Protein AF-A0A0A0BW50-F1 (afdb_monomer_lite)

Organism: NCBI:txid1386082

pLDDT: mean 78.1, std 22.07, range [27.75, 98.06]

Foldseek 3Di:
DDDDDDDDPDFDPDDDDDDDDDDDDDDDDDDDDDDDDDDPPPDPDPDPPPVLLVQLAAKWWFPVQLLVCLVCVVVVFNFKDKDWDFTWMWHDDPQKIKIFTGFIWMWIWGDDPNKIKIKIKTKGFMKMWGWDDDPQKIKTFPIACQRMDMDMWMDINNHTDDDPDDDVRVDGDIWMFRWDGDNFKIKTQTDLVPVDGDPSVVVVVDDSVSSITMITHD

Structure (mmCIF, N/CA/C/O backbone):
data_AF-A0A0A0BW50-F1
#
_entry.id   AF-A0A0A0BW50-F1
#
loop_
_atom_site.group_PDB
_atom_site.id
_atom_site.type_symbol
_atom_site.label_atom_id
_atom_site.label_alt_id
_atom_site.label_comp_id
_atom_site.label_asym_id
_atom_site.label_entity_id
_atom_site.label_seq_id
_atom_site.pdbx_PDB_ins_code
_atom_site.Cartn_x
_atom_site.Cartn_y
_atom_site.Cartn_z
_atom_site.occupancy
_atom_site.B_iso_or_equiv
_atom_site.auth_seq_id
_atom_site.auth_comp_id
_atom_site.auth_asym_id
_atom_site.auth_atom_id
_atom_site.pdbx_PDB_model_num
ATOM 1 N N . MET A 1 1 ? -47.701 14.623 7.912 1.00 45.38 1 MET A N 1
ATOM 2 C CA . MET A 1 1 ? -47.166 15.335 6.729 1.00 45.38 1 MET A CA 1
ATOM 3 C C . MET A 1 1 ? -46.118 16.349 7.171 1.00 45.38 1 MET A C 1
ATOM 5 O O . MET A 1 1 ? -46.488 17.382 7.706 1.00 45.38 1 MET A O 1
ATOM 9 N N . ARG A 1 2 ? -44.834 16.058 6.948 1.00 36.66 2 ARG A N 1
ATOM 10 C CA . ARG A 1 2 ? -43.779 17.038 6.634 1.00 36.66 2 ARG A CA 1
ATOM 11 C C . ARG A 1 2 ? -42.563 16.237 6.168 1.00 36.66 2 ARG A C 1
ATOM 13 O O . ARG A 1 2 ? -41.876 15.619 6.966 1.00 36.66 2 ARG A O 1
ATOM 20 N N . ARG A 1 3 ? -42.404 16.153 4.846 1.00 43.97 3 ARG A N 1
ATOM 21 C CA . ARG A 1 3 ? -41.238 15.564 4.182 1.00 43.97 3 ARG A CA 1
ATOM 22 C C . ARG A 1 3 ? -40.088 16.558 4.331 1.00 43.97 3 ARG A C 1
ATOM 24 O O . ARG A 1 3 ? -40.147 17.614 3.706 1.00 43.97 3 ARG A O 1
ATOM 31 N N . SER A 1 4 ? -39.088 16.233 5.144 1.00 38.91 4 SER A N 1
ATOM 32 C CA . SER A 1 4 ? -37.779 16.875 5.032 1.00 38.91 4 SER A CA 1
ATOM 33 C C . SER A 1 4 ? -37.014 16.127 3.948 1.00 38.91 4 SER A C 1
ATOM 35 O O . SER A 1 4 ? -36.745 14.938 4.083 1.00 38.91 4 SER A O 1
ATOM 37 N N . ARG A 1 5 ? -36.787 16.790 2.814 1.00 47.22 5 ARG A N 1
ATOM 38 C CA . ARG A 1 5 ? -35.940 16.288 1.732 1.00 47.22 5 ARG A CA 1
ATOM 39 C C . ARG A 1 5 ? -34.512 16.708 2.057 1.00 47.22 5 ARG A C 1
ATOM 41 O O . ARG A 1 5 ? -34.122 17.816 1.698 1.00 47.22 5 ARG A O 1
ATOM 48 N N . SER A 1 6 ? -33.765 15.848 2.736 1.00 41.44 6 SER A N 1
ATOM 49 C CA . SER A 1 6 ? -32.310 15.972 2.784 1.00 41.44 6 SER A CA 1
ATOM 50 C C . SER A 1 6 ? -31.778 15.541 1.421 1.00 41.44 6 SER A C 1
ATOM 52 O O . SER A 1 6 ? -32.000 14.413 0.984 1.00 41.44 6 SER A O 1
ATOM 54 N N . ARG A 1 7 ? -31.186 16.493 0.698 1.00 47.22 7 ARG A N 1
ATOM 55 C CA . ARG A 1 7 ? -30.452 16.244 -0.541 1.00 47.22 7 ARG A CA 1
ATOM 56 C C . ARG A 1 7 ? -29.160 15.531 -0.148 1.00 47.22 7 ARG A C 1
ATOM 58 O O . ARG A 1 7 ? -28.277 16.168 0.410 1.00 47.22 7 ARG A O 1
ATOM 65 N N . LEU A 1 8 ? -29.099 14.228 -0.392 1.00 41.22 8 LEU A N 1
ATOM 66 C CA . LEU A 1 8 ? -27.844 13.490 -0.435 1.00 41.22 8 LEU A CA 1
ATOM 67 C C . LEU A 1 8 ? -27.136 13.901 -1.729 1.00 41.22 8 LEU A C 1
ATOM 69 O O . LEU A 1 8 ? -27.695 13.752 -2.818 1.00 41.22 8 LEU A O 1
ATOM 73 N N . LEU A 1 9 ? -25.960 14.501 -1.578 1.00 37.34 9 LEU A N 1
ATOM 74 C CA . LEU A 1 9 ? -24.979 14.652 -2.644 1.00 37.34 9 LEU A CA 1
ATOM 75 C C . LEU A 1 9 ? -24.467 13.245 -2.956 1.00 37.34 9 LEU A C 1
ATOM 77 O O . LEU A 1 9 ? -23.676 12.688 -2.207 1.00 37.34 9 LEU A O 1
ATOM 81 N N . ALA A 1 10 ? -25.006 12.649 -4.014 1.00 34.34 10 ALA A N 1
ATOM 82 C CA . ALA A 1 10 ? -24.395 11.505 -4.663 1.00 34.34 10 ALA A CA 1
ATOM 83 C C . ALA A 1 10 ? -23.280 12.060 -5.553 1.00 34.34 10 ALA A C 1
ATOM 85 O O . ALA A 1 10 ? -23.576 12.772 -6.514 1.00 34.34 10 ALA A O 1
ATOM 86 N N . LEU A 1 11 ? -22.028 11.792 -5.190 1.00 27.75 11 LEU A N 1
ATOM 87 C CA . LEU A 1 11 ? -20.870 11.992 -6.055 1.00 27.75 11 LEU A CA 1
ATOM 88 C C . LEU A 1 11 ? -20.861 10.857 -7.089 1.00 27.75 11 LEU A C 1
ATOM 90 O O . LEU A 1 11 ? -20.792 9.693 -6.695 1.00 27.75 11 LEU A O 1
ATOM 94 N N . PRO A 1 12 ? -20.990 11.149 -8.393 1.00 34.97 12 PRO A N 1
ATOM 95 C CA . PRO A 1 12 ? -20.792 10.150 -9.426 1.00 34.97 12 PRO A CA 1
ATOM 96 C C . PRO A 1 12 ? -19.296 10.077 -9.755 1.00 34.97 12 PRO A C 1
ATOM 98 O O . PRO A 1 12 ? -18.741 11.024 -10.309 1.00 34.97 12 PRO A O 1
ATOM 101 N N . LEU A 1 13 ? -18.650 8.949 -9.451 1.00 35.72 13 LEU A N 1
ATOM 102 C CA . LEU A 1 13 ? -17.381 8.573 -10.081 1.00 35.72 13 LEU A CA 1
ATOM 103 C C . LEU A 1 13 ? -17.675 8.296 -11.564 1.00 35.72 13 LEU A C 1
ATOM 105 O O . LEU A 1 13 ? -18.250 7.275 -11.938 1.00 35.72 13 LEU A O 1
ATOM 109 N N . GLY A 1 14 ? -17.418 9.310 -12.389 1.00 30.52 14 GLY A N 1
ATOM 110 C CA . GLY A 1 14 ? -17.735 9.343 -13.810 1.00 30.52 14 GLY A CA 1
ATOM 111 C C . GLY A 1 14 ? -16.602 8.793 -14.666 1.00 30.52 14 GLY A C 1
ATOM 112 O O . GLY A 1 14 ? -15.677 9.519 -15.009 1.00 30.52 14 GLY A O 1
ATOM 113 N N . LEU A 1 15 ? -16.757 7.533 -15.063 1.00 37.41 15 LEU A N 1
ATOM 114 C CA . LEU A 1 15 ? -16.112 6.868 -16.197 1.00 37.41 15 LEU A CA 1
ATOM 115 C C . LEU A 1 15 ? -16.301 7.672 -17.507 1.00 37.41 15 LEU A C 1
ATOM 117 O O . LEU A 1 15 ? -17.430 8.063 -17.824 1.00 37.41 15 LEU A O 1
ATOM 121 N N . ALA A 1 16 ? -15.250 7.845 -18.321 1.00 31.78 16 ALA A N 1
ATOM 122 C CA . ALA A 1 16 ? -15.363 8.422 -19.673 1.00 31.78 16 ALA A CA 1
ATOM 123 C C . ALA A 1 16 ? -14.404 7.796 -20.717 1.00 31.78 16 ALA A C 1
ATOM 125 O O . ALA A 1 16 ? -13.495 8.430 -21.234 1.00 31.78 16 ALA A O 1
ATOM 126 N N . LEU A 1 17 ? -14.658 6.526 -21.030 1.00 38.94 17 LEU A N 1
ATOM 127 C CA . LEU A 1 17 ? -14.829 5.909 -22.361 1.00 38.94 17 LEU A CA 1
ATOM 128 C C . LEU A 1 17 ? -14.542 6.755 -23.638 1.00 38.94 17 LEU A C 1
ATOM 130 O O . LEU A 1 17 ? -15.332 7.642 -23.950 1.00 38.94 17 LEU A O 1
ATOM 134 N N . VAL A 1 18 ? -13.558 6.350 -24.471 1.00 34.12 18 VAL A N 1
ATOM 135 C CA . VAL A 1 18 ? -13.540 6.478 -25.963 1.00 34.12 18 VAL A CA 1
ATOM 136 C C . VAL A 1 18 ? -12.659 5.350 -26.557 1.00 34.12 18 VAL A C 1
ATOM 138 O O . VAL A 1 18 ? -11.443 5.396 -26.460 1.00 34.12 18 VAL A O 1
ATOM 141 N N . ALA A 1 19 ? -13.216 4.203 -26.961 1.00 36.59 19 ALA A N 1
ATOM 142 C CA . ALA A 1 19 ? -13.692 3.843 -28.311 1.00 36.59 19 ALA A CA 1
ATOM 143 C C . ALA A 1 19 ? -12.615 3.801 -29.423 1.00 36.59 19 ALA A C 1
ATOM 145 O O . ALA A 1 19 ? -12.160 4.826 -29.925 1.00 36.59 19 ALA A O 1
ATOM 146 N N . GLY A 1 20 ? -12.286 2.577 -29.854 1.00 39.50 20 GLY A N 1
ATOM 147 C CA . GLY A 1 20 ? -11.409 2.289 -30.985 1.00 39.50 20 GLY A CA 1
ATOM 148 C C . GLY A 1 20 ? -12.023 2.551 -32.363 1.00 39.50 20 GLY A C 1
ATOM 149 O O . GLY A 1 20 ? -13.238 2.641 -32.535 1.00 39.50 20 GLY A O 1
ATOM 150 N N . LEU A 1 21 ? -11.143 2.601 -33.364 1.00 43.09 21 LEU A N 1
ATOM 151 C CA . LEU A 1 21 ? -11.471 2.540 -34.785 1.00 43.09 21 LEU A CA 1
ATOM 152 C C . LEU A 1 21 ? -10.452 1.636 -35.488 1.00 43.09 21 LEU A C 1
ATOM 154 O O . LEU A 1 21 ? -9.343 2.048 -35.811 1.00 43.09 21 LEU A O 1
ATOM 158 N N . ALA A 1 22 ? -10.868 0.400 -35.749 1.00 44.28 22 ALA A N 1
ATOM 159 C CA . ALA A 1 22 ? -10.392 -0.368 -36.888 1.00 44.28 22 ALA A CA 1
ATOM 160 C C . ALA A 1 22 ? -11.315 -0.063 -38.077 1.00 44.28 22 ALA A C 1
ATOM 162 O O . ALA A 1 22 ? -12.530 -0.151 -37.905 1.00 44.28 22 ALA A O 1
ATOM 163 N N . ALA A 1 23 ? -10.760 0.277 -39.249 1.00 37.00 23 ALA A N 1
ATOM 164 C CA . ALA A 1 23 ? -11.249 -0.133 -40.578 1.00 37.00 23 ALA A CA 1
ATOM 165 C C . ALA A 1 23 ? -10.572 0.625 -41.742 1.00 37.00 23 ALA A C 1
ATOM 167 O O . ALA A 1 23 ? -10.310 1.822 -41.651 1.00 37.00 23 ALA A O 1
ATOM 168 N N . CYS A 1 24 ? -10.472 -0.112 -42.858 1.00 37.62 24 CYS A N 1
ATOM 169 C CA . CYS A 1 24 ? -10.145 0.246 -44.249 1.00 37.62 24 CYS A CA 1
ATOM 170 C C . CYS A 1 24 ? -8.641 0.251 -44.585 1.00 37.62 24 CYS A C 1
ATOM 172 O O . CYS A 1 24 ? -7.889 1.064 -44.070 1.00 37.62 24 CYS A O 1
ATOM 174 N N . GLY A 1 25 ? -8.108 -0.638 -45.429 1.00 32.72 25 GLY A N 1
ATOM 175 C CA . GLY A 1 25 ? -8.727 -1.410 -46.514 1.00 32.72 25 GLY A CA 1
ATOM 176 C C . GLY A 1 25 ? -8.433 -0.750 -47.865 1.00 32.72 25 GLY A C 1
ATOM 177 O O . GLY A 1 25 ? -9.126 0.190 -48.228 1.00 32.72 25 GLY A O 1
ATOM 178 N N . GLU A 1 26 ? -7.385 -1.272 -48.514 1.00 42.66 26 GLU A N 1
ATOM 179 C CA . GLU A 1 26 ? -7.121 -1.427 -49.961 1.00 42.66 26 GLU A CA 1
ATOM 180 C C . GLU A 1 26 ? -7.255 -0.229 -50.926 1.00 42.66 26 GLU A C 1
ATOM 182 O O . GLU A 1 26 ? -8.337 0.306 -51.133 1.00 42.66 26 GLU A O 1
ATOM 187 N N . ASP A 1 27 ? -6.165 0.059 -51.656 1.00 35.53 27 ASP A N 1
ATOM 188 C CA . ASP A 1 27 ? -6.239 0.445 -53.074 1.00 35.53 27 ASP A CA 1
ATOM 189 C C . ASP A 1 27 ? -5.005 -0.094 -53.833 1.00 35.53 27 ASP A C 1
ATOM 191 O O . ASP A 1 27 ? -3.852 0.153 -53.462 1.00 35.53 27 ASP A O 1
ATOM 195 N N . GLU A 1 28 ? -5.271 -0.907 -54.858 1.00 41.62 28 GLU A N 1
ATOM 196 C CA . GLU A 1 28 ? -4.315 -1.468 -55.813 1.00 41.62 28 GLU A CA 1
ATOM 197 C C . GLU A 1 28 ? -3.751 -0.376 -56.735 1.00 41.62 28 GLU A C 1
ATOM 199 O O . GLU A 1 28 ? -4.491 0.386 -57.352 1.00 41.62 28 GLU A O 1
ATOM 204 N N . THR A 1 29 ? -2.438 -0.368 -56.969 1.00 39.88 29 THR A N 1
ATOM 205 C CA . THR A 1 29 ? -1.894 0.139 -58.237 1.00 39.88 29 THR A CA 1
ATOM 206 C C . THR A 1 29 ? -0.700 -0.701 -58.671 1.00 39.88 29 THR A C 1
ATOM 208 O O . THR A 1 29 ? 0.339 -0.774 -58.020 1.00 39.88 29 THR A O 1
ATOM 211 N N . GLU A 1 30 ? -0.908 -1.341 -59.812 1.00 38.16 30 GLU A N 1
ATOM 212 C CA . GLU A 1 30 ? -0.007 -2.176 -60.590 1.00 38.16 30 GLU A CA 1
ATOM 213 C C . GLU A 1 30 ? 1.216 -1.383 -61.100 1.00 38.16 30 GLU A C 1
ATOM 215 O O . GLU A 1 30 ? 1.070 -0.347 -61.752 1.00 38.16 30 GLU A O 1
ATOM 220 N N . ALA A 1 31 ? 2.435 -1.887 -60.865 1.00 36.94 31 ALA A N 1
ATOM 221 C CA . ALA A 1 31 ? 3.631 -1.475 -61.601 1.00 36.94 31 ALA A CA 1
ATOM 222 C C . ALA A 1 31 ? 4.630 -2.642 -61.765 1.00 36.94 31 ALA A C 1
ATOM 224 O O . ALA A 1 31 ? 5.204 -3.159 -60.813 1.00 36.94 31 ALA A O 1
ATOM 225 N N . THR A 1 32 ? 4.794 -3.032 -63.028 1.00 36.00 32 THR A N 1
ATOM 226 C CA . THR A 1 32 ? 5.736 -3.957 -63.691 1.00 36.00 32 THR A CA 1
ATOM 227 C C . THR A 1 32 ? 7.118 -4.176 -63.024 1.00 36.00 32 THR A C 1
ATOM 229 O O . THR A 1 32 ? 7.737 -3.209 -62.582 1.00 36.00 32 THR A O 1
ATOM 232 N N . PRO A 1 33 ? 7.684 -5.409 -63.044 1.00 46.34 33 PRO A N 1
ATOM 233 C CA . PRO A 1 33 ? 8.916 -5.745 -62.324 1.00 46.34 33 PRO A CA 1
ATOM 234 C C . PRO A 1 33 ? 10.197 -5.320 -63.060 1.00 46.34 33 PRO A C 1
ATOM 236 O O . PRO A 1 33 ? 10.324 -5.472 -64.274 1.00 46.34 33 PRO A O 1
ATOM 239 N N . THR A 1 34 ? 11.202 -4.870 -62.306 1.00 38.22 34 THR A N 1
ATOM 240 C CA . THR A 1 34 ? 12.617 -4.847 -62.718 1.00 38.22 34 THR A CA 1
ATOM 241 C C . THR A 1 34 ? 13.454 -5.427 -61.574 1.00 38.22 34 THR A C 1
ATOM 243 O O . THR A 1 34 ? 13.249 -5.022 -60.432 1.00 38.22 34 THR A O 1
ATOM 246 N N . PRO A 1 35 ? 14.358 -6.392 -61.832 1.00 47.41 35 PRO A N 1
ATOM 247 C CA . PRO A 1 35 ? 15.085 -7.089 -60.783 1.00 47.41 35 PRO A CA 1
ATOM 248 C C . PRO A 1 35 ? 16.333 -6.295 -60.392 1.00 47.41 35 PRO A C 1
ATOM 250 O O . PRO A 1 35 ? 17.149 -5.949 -61.247 1.00 47.41 35 PRO A O 1
ATOM 253 N N . GLY A 1 36 ? 16.513 -6.039 -59.101 1.00 34.97 36 GLY A N 1
ATOM 254 C CA . GLY A 1 36 ? 17.734 -5.424 -58.605 1.00 34.97 36 GLY A CA 1
ATOM 255 C C . GLY A 1 36 ? 17.726 -5.240 -57.096 1.00 34.97 36 GLY A C 1
ATOM 256 O O . GLY A 1 36 ? 16.863 -4.551 -56.578 1.00 34.97 36 GLY A O 1
ATOM 257 N N . ALA A 1 37 ? 18.757 -5.810 -56.473 1.00 38.19 37 ALA A N 1
ATOM 258 C CA . ALA A 1 37 ? 19.230 -5.592 -55.109 1.00 38.19 37 ALA A CA 1
ATOM 259 C C . ALA A 1 37 ? 18.407 -6.218 -53.969 1.00 38.19 37 ALA A C 1
ATOM 261 O O . ALA A 1 37 ? 17.356 -5.747 -53.557 1.00 38.19 37 ALA A O 1
ATOM 262 N N . ASP A 1 38 ? 18.993 -7.300 -53.462 1.00 51.25 38 ASP A N 1
ATOM 263 C CA . ASP A 1 38 ? 18.876 -7.844 -52.115 1.00 51.25 38 ASP A CA 1
ATOM 264 C C . ASP A 1 38 ? 19.040 -6.704 -51.085 1.00 51.25 38 ASP A C 1
ATOM 266 O O . ASP A 1 38 ? 20.156 -6.274 -50.791 1.00 51.25 38 ASP A O 1
ATOM 270 N N . GLU A 1 39 ? 17.932 -6.157 -50.589 1.00 45.25 39 GLU A N 1
ATOM 271 C CA . GLU A 1 39 ? 17.918 -5.372 -49.357 1.00 45.25 39 GLU A CA 1
ATOM 272 C C . GLU A 1 39 ? 17.212 -6.209 -48.300 1.00 45.25 39 GLU A C 1
ATOM 274 O O . GLU A 1 39 ? 15.990 -6.375 -48.296 1.00 45.25 39 GLU A O 1
ATOM 279 N N . ALA A 1 40 ? 18.038 -6.794 -47.433 1.00 46.91 40 ALA A N 1
ATOM 280 C CA . ALA A 1 40 ? 17.625 -7.445 -46.211 1.00 46.91 40 ALA A CA 1
ATOM 281 C C . ALA A 1 40 ? 16.651 -6.527 -45.466 1.00 46.91 40 ALA A C 1
ATOM 283 O O . ALA A 1 40 ? 17.019 -5.452 -44.993 1.00 46.91 40 ALA A O 1
ATOM 284 N N . THR A 1 41 ? 15.396 -6.960 -45.383 1.00 38.97 41 THR A N 1
ATOM 285 C CA . THR A 1 41 ? 14.398 -6.359 -44.510 1.00 38.97 41 THR A CA 1
ATOM 286 C C . THR A 1 41 ? 14.935 -6.494 -43.093 1.00 38.97 41 THR A C 1
ATOM 288 O O . THR A 1 41 ? 14.962 -7.593 -42.537 1.00 38.97 41 THR A O 1
ATOM 291 N N . ALA A 1 42 ? 15.448 -5.395 -42.541 1.00 47.62 42 ALA A N 1
ATOM 292 C CA . ALA A 1 42 ? 15.744 -5.312 -41.127 1.00 47.62 42 ALA A CA 1
ATOM 293 C C . ALA A 1 42 ? 14.433 -5.614 -40.396 1.00 47.62 42 ALA A C 1
ATOM 295 O O . ALA A 1 42 ? 13.460 -4.867 -40.497 1.00 47.62 42 ALA A O 1
ATOM 296 N N . SER A 1 43 ? 14.395 -6.773 -39.741 1.00 55.81 43 SER A N 1
ATOM 297 C CA . SER A 1 43 ? 13.396 -7.063 -38.721 1.00 55.81 43 SER A CA 1
ATOM 298 C C . SER A 1 43 ? 13.422 -5.893 -37.735 1.00 55.81 43 SER A C 1
ATOM 300 O O . SER A 1 43 ? 14.531 -5.458 -37.414 1.00 55.81 43 SER A O 1
ATOM 302 N N . PRO A 1 44 ? 12.273 -5.353 -37.286 1.00 46.94 44 PRO A N 1
ATOM 303 C CA . PRO A 1 44 ? 12.287 -4.308 -36.273 1.00 46.94 44 PRO A CA 1
ATOM 304 C C . PRO A 1 44 ? 13.099 -4.823 -35.083 1.00 46.94 44 PRO A C 1
ATOM 306 O O . PRO A 1 44 ? 12.794 -5.876 -34.516 1.00 46.94 44 PRO A O 1
ATOM 309 N N . GLU A 1 45 ? 14.203 -4.136 -34.806 1.00 50.84 45 GLU A N 1
ATOM 310 C CA . GLU A 1 45 ? 14.973 -4.315 -33.585 1.00 50.84 45 GLU A CA 1
ATOM 311 C C . GLU A 1 45 ? 14.009 -3.970 -32.437 1.00 50.84 45 GLU A C 1
ATOM 313 O O . GLU A 1 45 ? 13.318 -2.952 -32.544 1.00 50.84 45 GLU A O 1
ATOM 318 N N . PRO A 1 46 ? 13.844 -4.832 -31.416 1.00 46.88 46 PRO A N 1
ATOM 319 C CA . PRO A 1 46 ? 12.979 -4.505 -30.292 1.00 46.88 46 PRO A CA 1
ATOM 320 C C . PRO A 1 46 ? 13.482 -3.197 -29.685 1.00 46.88 46 PRO A C 1
ATOM 322 O O . PRO A 1 46 ? 14.678 -3.067 -29.415 1.00 46.88 46 PRO A O 1
ATOM 325 N N . GLU A 1 47 ? 12.585 -2.221 -29.537 1.00 48.31 47 GLU A N 1
ATOM 326 C CA . GLU A 1 47 ? 12.933 -0.957 -28.893 1.00 48.31 47 GLU A CA 1
ATOM 327 C C . GLU A 1 47 ? 13.507 -1.264 -27.504 1.00 48.31 47 GLU A C 1
ATOM 329 O O . GLU A 1 47 ? 13.035 -2.204 -26.850 1.00 48.31 47 GLU A O 1
ATOM 334 N N . PRO A 1 48 ? 14.574 -0.564 -27.077 1.00 42.12 48 PRO A N 1
ATOM 335 C CA . PRO A 1 48 ? 15.175 -0.816 -25.781 1.00 42.12 48 PRO A CA 1
ATOM 336 C C . PRO A 1 48 ? 14.086 -0.668 -24.726 1.00 42.12 48 PRO A C 1
ATOM 338 O O . PRO A 1 48 ? 13.466 0.386 -24.618 1.00 42.12 48 PRO A O 1
ATOM 341 N N . VAL A 1 49 ? 13.847 -1.743 -23.977 1.00 49.59 49 VAL A N 1
ATOM 342 C CA . VAL A 1 49 ? 13.102 -1.676 -22.724 1.00 49.59 49 VAL A CA 1
ATOM 343 C C . VAL A 1 49 ? 13.823 -0.607 -21.912 1.00 49.59 49 VAL A C 1
ATOM 345 O O . VAL A 1 49 ? 15.009 -0.783 -21.625 1.00 49.59 49 VAL A O 1
ATOM 348 N N . ASP A 1 50 ? 13.177 0.535 -21.671 1.00 58.81 50 ASP A N 1
ATOM 349 C CA . ASP A 1 50 ? 13.772 1.626 -20.905 1.00 58.81 50 ASP A CA 1
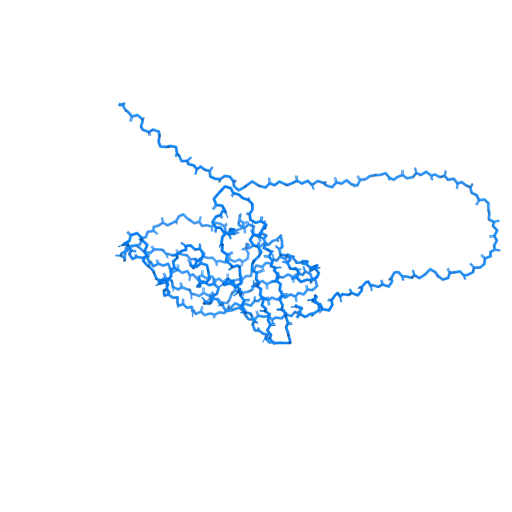ATOM 350 C C . ASP A 1 50 ? 14.384 1.027 -19.629 1.00 58.81 50 ASP A C 1
ATOM 352 O O . ASP A 1 50 ? 13.725 0.238 -18.950 1.00 58.81 50 ASP A O 1
ATOM 356 N N . ASP A 1 51 ? 15.639 1.353 -19.295 1.00 66.44 51 ASP A N 1
ATOM 357 C CA . ASP A 1 51 ? 16.330 0.799 -18.111 1.00 66.44 51 ASP A CA 1
ATOM 358 C C . ASP A 1 51 ? 15.484 0.953 -16.821 1.00 66.44 51 ASP A C 1
ATOM 360 O O . ASP A 1 51 ? 15.611 0.170 -15.879 1.00 66.44 51 ASP A O 1
ATOM 364 N N . ALA A 1 52 ? 14.574 1.937 -16.804 1.00 70.25 52 ALA A N 1
ATOM 365 C CA . ALA A 1 52 ? 13.583 2.172 -15.757 1.00 70.25 52 ALA A CA 1
ATOM 366 C C . ALA A 1 52 ? 12.468 1.107 -15.682 1.00 70.25 52 ALA A C 1
ATOM 368 O O . ALA A 1 52 ? 11.989 0.804 -14.600 1.00 70.25 52 ALA A O 1
ATOM 369 N N . ALA A 1 53 ? 12.043 0.496 -16.784 1.00 79.69 53 ALA A N 1
ATOM 370 C CA . ALA A 1 53 ? 11.099 -0.621 -16.730 1.00 79.69 53 ALA A CA 1
ATOM 371 C C . ALA A 1 53 ? 11.792 -1.910 -16.255 1.00 79.69 53 ALA A C 1
ATOM 373 O O . ALA A 1 53 ? 11.229 -2.668 -15.469 1.00 79.69 53 ALA A O 1
ATOM 374 N N . ALA A 1 54 ? 13.048 -2.127 -16.659 1.00 87.12 54 ALA A N 1
ATOM 375 C CA . ALA A 1 54 ? 13.801 -3.327 -16.291 1.00 87.12 54 ALA A CA 1
ATOM 376 C C . ALA A 1 54 ? 14.051 -3.455 -14.778 1.00 87.12 54 ALA A C 1
ATOM 378 O O . ALA A 1 54 ? 14.109 -4.568 -14.258 1.00 87.12 54 ALA A O 1
ATOM 379 N N . CYS A 1 55 ? 14.196 -2.339 -14.059 1.00 89.19 55 CYS A N 1
ATOM 380 C CA . CYS A 1 55 ? 14.392 -2.374 -12.611 1.00 89.19 55 CYS A CA 1
ATOM 381 C C . CYS A 1 55 ? 13.116 -2.731 -11.828 1.00 89.19 55 CYS A C 1
ATOM 383 O O . CYS A 1 55 ? 13.230 -3.216 -10.707 1.00 89.19 55 CYS A O 1
ATOM 385 N N . LEU A 1 56 ? 11.921 -2.485 -12.385 1.00 93.25 56 LEU A N 1
ATOM 386 C CA . LEU A 1 56 ? 10.645 -2.790 -11.732 1.00 93.25 56 LEU A CA 1
ATOM 387 C C . LEU A 1 56 ? 10.386 -4.295 -11.687 1.00 93.25 56 LEU A C 1
ATOM 389 O O . LEU A 1 56 ? 9.853 -4.788 -10.696 1.00 93.25 56 LEU A O 1
ATOM 393 N N . GLU A 1 57 ? 10.791 -5.017 -12.733 1.00 95.00 57 GLU A N 1
ATOM 394 C CA . GLU A 1 57 ? 10.589 -6.461 -12.882 1.00 95.00 57 GLU A CA 1
ATOM 395 C C . GLU A 1 57 ? 11.014 -7.233 -11.632 1.00 95.00 57 GLU A C 1
ATOM 397 O O . GLU A 1 57 ? 12.161 -7.117 -11.202 1.00 95.00 57 GLU A O 1
ATOM 402 N N . GLY A 1 58 ? 10.135 -8.074 -11.089 1.00 96.06 58 GLY A N 1
ATOM 403 C CA . GLY A 1 58 ? 10.380 -8.966 -9.954 1.00 96.06 58 GLY A CA 1
ATOM 404 C C . GLY A 1 58 ? 9.446 -8.747 -8.766 1.00 96.06 58 GLY A C 1
ATOM 405 O O . GLY A 1 58 ? 8.406 -8.104 -8.885 1.00 96.06 58 GLY A O 1
ATOM 406 N N . GLU A 1 59 ? 9.821 -9.335 -7.629 1.00 97.88 59 GLU A N 1
ATOM 407 C CA . GLU A 1 59 ? 9.018 -9.383 -6.403 1.00 97.88 59 GLU A CA 1
ATOM 408 C C . GLU A 1 59 ? 9.482 -8.339 -5.378 1.00 97.88 59 GLU A C 1
ATOM 410 O O . GLU A 1 59 ? 10.680 -8.182 -5.113 1.00 97.88 59 GLU A O 1
ATOM 415 N N . TRP A 1 60 ? 8.511 -7.651 -4.785 1.00 98.06 60 TRP A N 1
ATOM 416 C CA . TRP A 1 60 ? 8.699 -6.538 -3.867 1.00 98.06 60 TRP A CA 1
ATOM 417 C C . TRP A 1 60 ? 7.797 -6.695 -2.653 1.00 98.06 60 TRP A C 1
ATOM 419 O O . TRP A 1 60 ? 6.576 -6.764 -2.785 1.00 98.06 60 TRP A O 1
ATOM 429 N N . ASP A 1 61 ? 8.386 -6.715 -1.467 1.00 97.75 61 ASP A N 1
ATOM 430 C CA . ASP A 1 61 ? 7.635 -6.690 -0.221 1.00 97.75 61 ASP A CA 1
ATOM 431 C C . ASP A 1 61 ? 7.103 -5.276 0.029 1.00 97.75 61 ASP A C 1
ATOM 433 O O . ASP A 1 61 ? 7.852 -4.293 0.004 1.00 97.75 61 ASP A O 1
ATOM 437 N N . LEU A 1 62 ? 5.792 -5.194 0.246 1.00 94.81 62 LEU A N 1
ATOM 438 C CA . LEU A 1 62 ? 5.066 -3.969 0.545 1.00 94.81 62 LEU A CA 1
ATOM 439 C C . LEU A 1 62 ? 4.970 -3.799 2.062 1.00 94.81 62 LEU A C 1
ATOM 441 O O . LEU A 1 62 ? 4.421 -4.664 2.749 1.00 94.81 62 LEU A O 1
ATOM 445 N N . ASP A 1 63 ? 5.426 -2.658 2.576 1.00 93.06 63 ASP A N 1
ATOM 446 C CA . ASP A 1 63 ? 5.162 -2.288 3.965 1.00 93.06 63 ASP A CA 1
ATOM 447 C C . ASP A 1 63 ? 3.714 -1.798 4.106 1.00 93.06 63 ASP A C 1
ATOM 449 O O . ASP A 1 63 ? 3.362 -0.656 3.800 1.00 93.06 63 ASP A O 1
ATOM 453 N N . VAL A 1 64 ? 2.840 -2.706 4.539 1.00 93.38 64 VAL A N 1
ATOM 454 C CA . VAL A 1 64 ? 1.414 -2.423 4.731 1.00 93.38 64 VAL A CA 1
ATOM 455 C C . VAL A 1 64 ? 1.186 -1.426 5.871 1.00 93.38 64 VAL A C 1
ATOM 457 O O . VAL A 1 64 ? 0.223 -0.662 5.820 1.00 93.38 64 VAL A O 1
ATOM 460 N N . THR A 1 65 ? 2.059 -1.394 6.884 1.00 92.56 65 THR A N 1
ATOM 461 C CA . THR A 1 65 ? 1.929 -0.447 8.003 1.00 92.56 65 THR A CA 1
ATOM 462 C C . THR A 1 65 ? 2.121 0.975 7.496 1.00 92.56 65 THR A C 1
ATOM 464 O O . THR A 1 65 ? 1.266 1.832 7.734 1.00 92.56 65 THR A O 1
ATOM 467 N N . ASP A 1 66 ? 3.189 1.201 6.731 1.00 89.38 66 ASP A N 1
ATOM 468 C CA . ASP A 1 66 ? 3.474 2.499 6.120 1.00 89.38 66 ASP A CA 1
ATOM 469 C C . ASP A 1 66 ? 2.390 2.887 5.104 1.00 89.38 66 ASP A C 1
ATOM 471 O O . ASP A 1 66 ? 1.913 4.025 5.106 1.00 89.38 66 ASP A O 1
ATOM 475 N N . GLN A 1 67 ? 1.918 1.932 4.292 1.00 89.06 67 GLN A N 1
ATOM 476 C CA . GLN A 1 67 ? 0.828 2.167 3.342 1.00 89.06 67 GLN A CA 1
ATOM 477 C C . GLN A 1 67 ? -0.463 2.623 4.044 1.00 89.06 67 GLN A C 1
ATOM 479 O O . GLN A 1 67 ? -1.140 3.543 3.577 1.00 89.06 67 GLN A O 1
ATOM 484 N N . LEU A 1 68 ? -0.835 1.980 5.155 1.00 90.12 68 LEU A N 1
ATOM 485 C CA . LEU A 1 68 ? -2.021 2.356 5.924 1.00 90.12 68 LEU A CA 1
ATOM 486 C C . LEU A 1 68 ? -1.832 3.712 6.607 1.00 90.12 68 LEU A C 1
ATOM 488 O O . LEU A 1 68 ? -2.750 4.528 6.571 1.00 90.12 68 LEU A O 1
ATOM 492 N N . ALA A 1 69 ? -0.656 3.992 7.171 1.00 87.94 69 ALA A N 1
ATOM 493 C CA . ALA A 1 69 ? -0.359 5.291 7.770 1.00 87.94 69 ALA A CA 1
ATOM 494 C C . ALA A 1 69 ? -0.482 6.436 6.747 1.00 87.94 69 ALA A C 1
ATOM 496 O O . ALA A 1 69 ? -1.118 7.452 7.038 1.00 87.94 69 ALA A O 1
ATOM 497 N N . ALA A 1 70 ? 0.036 6.247 5.528 1.00 85.12 70 ALA A N 1
ATOM 498 C CA . ALA A 1 70 ? -0.111 7.206 4.434 1.00 85.12 70 ALA A CA 1
ATOM 499 C C . ALA A 1 70 ? -1.591 7.439 4.071 1.00 85.12 70 ALA A C 1
ATOM 501 O O . ALA A 1 70 ? -2.022 8.584 3.934 1.00 85.12 70 ALA A O 1
ATOM 502 N N . GLN A 1 71 ? -2.402 6.378 3.991 1.00 85.06 71 GLN A N 1
ATOM 503 C CA . GLN A 1 71 ? -3.846 6.497 3.742 1.00 85.06 71 GLN A CA 1
ATOM 504 C C . GLN A 1 71 ? -4.581 7.270 4.846 1.00 85.06 71 GLN A C 1
ATOM 506 O O . GLN A 1 71 ? -5.455 8.084 4.549 1.00 85.06 71 GLN A O 1
ATOM 511 N N . GLN A 1 72 ? -4.229 7.059 6.118 1.00 86.56 72 GLN A N 1
ATOM 512 C CA . GLN A 1 72 ? -4.815 7.820 7.227 1.00 86.56 72 GLN A CA 1
ATOM 513 C C . GLN A 1 72 ? -4.440 9.303 7.151 1.00 86.56 72 GLN A C 1
ATOM 515 O O . GLN A 1 72 ? -5.304 10.173 7.296 1.00 86.56 72 GLN A O 1
ATOM 520 N N . ALA A 1 73 ? -3.179 9.598 6.831 1.00 84.06 73 ALA A N 1
ATOM 521 C CA . ALA A 1 73 ? -2.715 10.964 6.639 1.00 84.06 73 ALA A CA 1
ATOM 522 C C . ALA A 1 73 ? -3.464 11.675 5.493 1.00 84.06 73 ALA A C 1
ATOM 524 O O . ALA A 1 73 ? -3.851 12.832 5.661 1.00 84.06 73 ALA A O 1
ATOM 525 N N . LEU A 1 74 ? -3.784 10.974 4.391 1.00 81.19 74 LEU A N 1
ATOM 526 C CA . LEU A 1 74 ? -4.609 11.519 3.296 1.00 81.19 74 LEU A CA 1
ATOM 527 C C . LEU A 1 74 ? -6.015 11.924 3.762 1.00 81.19 74 LEU A C 1
ATOM 529 O O . LEU A 1 74 ? -6.601 12.868 3.234 1.00 81.19 74 LEU A O 1
ATOM 533 N N . MET A 1 75 ? -6.556 11.241 4.772 1.00 80.19 75 MET A N 1
ATOM 534 C CA . MET A 1 75 ? -7.843 11.578 5.391 1.00 80.19 75 MET A CA 1
ATOM 535 C C . MET A 1 75 ? -7.732 12.661 6.478 1.00 80.19 75 MET A C 1
ATOM 537 O O . MET A 1 75 ? -8.729 13.002 7.117 1.00 80.19 75 MET A O 1
ATOM 541 N N . GLY A 1 76 ? -6.539 13.223 6.693 1.00 81.56 76 GLY A N 1
ATOM 542 C CA . GLY A 1 76 ? -6.265 14.219 7.728 1.00 81.56 76 GLY A CA 1
ATOM 543 C C . GLY A 1 76 ? -6.143 13.632 9.137 1.00 81.56 76 GLY A C 1
ATOM 544 O O . GLY A 1 76 ? -6.190 14.383 10.112 1.00 81.56 76 GLY A O 1
ATOM 545 N N . VAL A 1 77 ? -5.995 12.310 9.258 1.00 85.81 77 VAL A N 1
ATOM 546 C CA . VAL A 1 77 ? -5.819 11.613 10.533 1.00 85.81 77 VAL A CA 1
ATOM 547 C C . VAL A 1 77 ? -4.325 11.493 10.824 1.00 85.81 77 VAL A C 1
ATOM 549 O O . VAL A 1 77 ? -3.604 10.760 10.153 1.00 85.81 77 VAL A O 1
ATOM 552 N N . THR A 1 78 ? -3.848 12.223 11.832 1.00 81.94 78 THR A N 1
ATOM 553 C CA . THR A 1 78 ? -2.413 12.283 12.180 1.00 81.94 78 THR A CA 1
ATOM 554 C C . THR A 1 78 ? -2.046 11.502 13.443 1.00 81.94 78 THR A C 1
ATOM 556 O O . THR A 1 78 ? -0.868 11.318 13.729 1.00 81.94 78 THR A O 1
ATOM 559 N N . ASP A 1 79 ? -3.041 11.082 14.224 1.00 86.81 79 ASP A N 1
ATOM 560 C CA . ASP A 1 79 ? -2.901 10.340 15.485 1.00 86.81 79 ASP A CA 1
ATOM 561 C C . ASP A 1 79 ? -3.239 8.848 15.348 1.00 86.81 79 ASP A C 1
ATOM 563 O O . ASP A 1 79 ? -3.489 8.185 16.351 1.00 86.81 79 ASP A O 1
ATOM 567 N N . ALA A 1 80 ? -3.258 8.316 14.122 1.00 90.81 80 ALA A N 1
ATOM 568 C CA . ALA A 1 80 ? -3.558 6.910 13.895 1.00 90.81 80 ALA A CA 1
ATOM 569 C C . ALA A 1 80 ? -2.480 5.992 14.491 1.00 90.81 80 ALA A C 1
ATOM 571 O O . ALA A 1 80 ? -1.294 6.101 14.178 1.00 90.81 80 ALA A O 1
ATOM 572 N N . GLU A 1 81 ? -2.915 5.041 15.308 1.00 93.75 81 GLU A N 1
ATOM 573 C CA . GLU A 1 81 ? -2.128 3.890 15.731 1.00 93.75 81 GLU A CA 1
ATOM 574 C C . GLU A 1 81 ? -2.446 2.723 14.793 1.00 93.75 81 GLU A C 1
ATOM 576 O O . GLU A 1 81 ? -3.597 2.296 14.694 1.00 93.75 81 GLU A O 1
ATOM 581 N N . VAL A 1 82 ? -1.429 2.219 14.092 1.00 94.75 82 VAL A N 1
ATOM 582 C CA . VAL A 1 82 ? -1.557 1.136 13.109 1.00 94.75 82 VAL A CA 1
ATOM 583 C C . VAL A 1 82 ? -0.848 -0.107 13.636 1.00 94.75 82 VAL A C 1
ATOM 585 O O . VAL A 1 82 ? 0.317 -0.053 14.029 1.00 94.75 82 VAL A O 1
ATOM 588 N N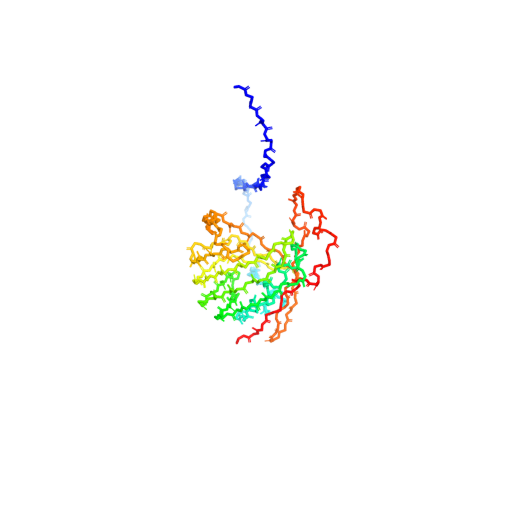 . GLN A 1 83 ? -1.551 -1.233 13.634 1.00 95.31 83 GLN A N 1
ATOM 589 C CA . GLN A 1 83 ? -1.004 -2.561 13.891 1.00 95.31 83 GLN A CA 1
ATOM 590 C C . GLN A 1 83 ? -1.298 -3.439 12.680 1.00 95.31 83 GLN A C 1
ATOM 592 O O . GLN A 1 83 ? -2.431 -3.442 12.198 1.00 95.31 83 GLN A O 1
ATOM 597 N N . VAL A 1 84 ? -0.289 -4.162 12.196 1.00 97.12 84 VAL A N 1
ATOM 598 C CA . VAL A 1 84 ? -0.424 -5.086 11.068 1.00 97.12 84 VAL A CA 1
ATOM 599 C C . VAL A 1 84 ? 0.301 -6.390 11.373 1.00 97.12 84 VAL A C 1
ATOM 601 O O . VAL A 1 84 ? 1.448 -6.378 11.820 1.00 97.12 84 VAL A O 1
ATOM 604 N N . ASP A 1 85 ? -0.364 -7.496 11.070 1.00 97.19 85 ASP A N 1
ATOM 605 C CA . ASP A 1 85 ? 0.188 -8.841 10.980 1.00 97.19 85 ASP A CA 1
ATOM 606 C C . ASP A 1 85 ? -0.038 -9.385 9.556 1.00 97.19 85 ASP A C 1
ATOM 608 O O . ASP A 1 85 ? -0.922 -8.918 8.837 1.00 97.19 85 ASP A O 1
ATOM 612 N N . GLY A 1 86 ? 0.764 -10.366 9.136 1.00 96.06 86 GLY A N 1
ATOM 613 C CA . GLY A 1 86 ? 0.719 -10.932 7.779 1.00 96.06 86 GLY A CA 1
ATOM 614 C C . GLY A 1 86 ? 1.732 -10.295 6.825 1.00 96.06 86 GLY A C 1
ATOM 615 O O . GLY A 1 86 ? 2.679 -9.630 7.254 1.00 96.06 86 GLY A O 1
ATOM 616 N N . SER A 1 87 ? 1.587 -10.542 5.520 1.00 96.19 87 SER A N 1
ATOM 617 C CA . SER A 1 87 ? 2.505 -9.980 4.519 1.00 96.19 87 SER A CA 1
ATOM 618 C C . SER A 1 87 ? 1.829 -9.650 3.194 1.00 96.19 87 SER A C 1
ATOM 620 O O . SER A 1 87 ? 0.859 -10.293 2.797 1.00 96.19 87 SER A O 1
ATOM 622 N N . ALA A 1 88 ? 2.368 -8.648 2.502 1.00 97.38 88 ALA A N 1
ATOM 623 C CA . ALA A 1 88 ? 1.923 -8.250 1.178 1.00 97.38 88 ALA A CA 1
ATOM 624 C C . ALA A 1 88 ? 3.113 -8.160 0.222 1.00 97.38 88 ALA A C 1
ATOM 626 O O . ALA A 1 88 ? 4.154 -7.599 0.564 1.00 97.38 88 ALA A O 1
ATOM 627 N N . THR A 1 89 ? 2.937 -8.664 -0.996 1.00 97.88 89 THR A N 1
ATOM 628 C CA . THR A 1 89 ? 3.969 -8.634 -2.039 1.00 97.88 89 THR A CA 1
ATOM 629 C C . THR A 1 89 ? 3.373 -8.124 -3.348 1.00 97.88 89 THR A C 1
ATOM 631 O O . THR A 1 89 ? 2.263 -8.510 -3.721 1.00 97.88 89 THR A O 1
ATOM 634 N N . LEU A 1 90 ? 4.119 -7.275 -4.056 1.00 97.69 90 LEU A N 1
ATOM 635 C CA . LEU A 1 90 ? 3.874 -6.906 -5.449 1.00 97.69 90 LEU A CA 1
ATOM 636 C C . LEU A 1 90 ? 4.855 -7.640 -6.360 1.00 97.69 90 LEU A C 1
ATOM 638 O O . LEU A 1 90 ? 6.054 -7.658 -6.102 1.00 97.69 90 LEU A O 1
ATOM 642 N N . THR A 1 91 ? 4.354 -8.225 -7.441 1.00 98.06 91 THR A N 1
ATOM 643 C CA . THR A 1 91 ? 5.171 -8.860 -8.479 1.00 98.06 91 THR A CA 1
ATOM 644 C C . THR A 1 91 ? 4.927 -8.164 -9.804 1.00 98.06 91 THR A C 1
ATOM 646 O O . THR A 1 91 ? 3.798 -8.181 -10.283 1.00 98.06 91 THR A O 1
ATOM 649 N N . PHE A 1 92 ? 5.968 -7.590 -10.402 1.00 97.44 92 PHE A N 1
ATOM 650 C CA . PHE A 1 92 ? 5.923 -7.023 -11.750 1.00 97.44 92 PHE A CA 1
ATOM 651 C C . PHE A 1 92 ? 6.584 -7.998 -12.718 1.00 97.44 92 PHE A C 1
ATOM 653 O O . PHE A 1 92 ? 7.718 -8.429 -12.493 1.00 97.44 92 PHE A O 1
ATOM 660 N N . THR A 1 93 ? 5.879 -8.413 -13.764 1.00 96.62 93 THR A N 1
ATOM 661 C CA . THR A 1 93 ? 6.434 -9.298 -14.792 1.00 96.62 93 THR A CA 1
ATOM 662 C C . THR A 1 93 ? 5.762 -9.049 -16.129 1.00 96.62 93 THR A C 1
ATOM 664 O O . THR A 1 93 ? 4.557 -9.257 -16.253 1.00 96.62 93 THR A O 1
ATOM 667 N N . ASP A 1 94 ? 6.548 -8.665 -17.135 1.00 93.94 94 ASP A N 1
ATOM 668 C CA . ASP A 1 94 ? 6.107 -8.570 -18.538 1.00 93.94 94 ASP A CA 1
ATOM 669 C C . ASP A 1 94 ? 4.803 -7.757 -18.707 1.00 93.94 94 ASP A C 1
ATOM 671 O O . ASP A 1 94 ? 3.843 -8.186 -19.349 1.00 93.94 94 ASP A O 1
ATOM 675 N N . GLY A 1 95 ? 4.729 -6.595 -18.044 1.00 94.62 95 GLY A N 1
ATOM 676 C CA . GLY A 1 95 ? 3.560 -5.705 -18.091 1.00 94.62 95 GLY A CA 1
ATOM 677 C C . GLY A 1 95 ? 2.363 -6.159 -17.248 1.00 94.62 95 GLY A C 1
ATOM 678 O O . GLY A 1 95 ? 1.312 -5.526 -17.291 1.00 94.62 95 GLY A O 1
ATOM 679 N N . THR A 1 96 ? 2.495 -7.232 -16.465 1.00 96.62 96 THR A N 1
ATOM 680 C CA . THR A 1 96 ? 1.483 -7.692 -15.501 1.00 96.62 96 THR A CA 1
ATOM 681 C C . THR A 1 96 ? 1.941 -7.429 -14.072 1.00 96.62 96 THR A C 1
ATOM 683 O O . THR A 1 96 ? 3.057 -7.795 -13.700 1.00 96.62 96 THR A O 1
ATOM 686 N N . VAL A 1 97 ? 1.071 -6.845 -13.248 1.00 97.19 97 VAL A N 1
ATOM 687 C CA . VAL A 1 97 ? 1.301 -6.699 -11.807 1.00 97.19 97 VAL A CA 1
ATOM 688 C C . VAL A 1 97 ? 0.387 -7.639 -11.029 1.00 97.19 97 VAL A C 1
ATOM 690 O O . VAL A 1 97 ? -0.808 -7.739 -11.302 1.00 97.19 97 VAL A O 1
ATOM 693 N N . VAL A 1 98 ? 0.946 -8.341 -10.049 1.00 97.56 98 VAL A N 1
ATOM 694 C CA . VAL A 1 98 ? 0.193 -9.196 -9.127 1.00 97.56 98 VAL A CA 1
ATOM 695 C C . VAL A 1 98 ? 0.444 -8.730 -7.705 1.00 97.56 98 VAL A C 1
ATOM 697 O O . VAL A 1 98 ? 1.589 -8.696 -7.256 1.00 97.56 98 VAL A O 1
ATOM 700 N N . ARG A 1 99 ? -0.628 -8.415 -6.980 1.00 96.62 99 ARG A N 1
ATOM 701 C CA . ARG A 1 99 ? -0.598 -8.169 -5.539 1.00 96.62 99 ARG A CA 1
ATOM 702 C C . ARG A 1 99 ? -1.058 -9.422 -4.818 1.00 96.62 99 ARG A C 1
ATOM 704 O O . ARG A 1 99 ? -2.171 -9.883 -5.049 1.00 96.62 99 ARG A O 1
ATOM 711 N N . THR A 1 100 ? -0.224 -9.945 -3.930 1.00 98.00 100 THR A N 1
ATOM 712 C CA . THR A 1 100 ? -0.573 -11.063 -3.045 1.00 98.00 100 THR A CA 1
ATOM 713 C C . THR A 1 100 ? -0.657 -10.559 -1.614 1.00 98.00 100 THR A C 1
ATOM 715 O O . THR A 1 100 ? 0.259 -9.874 -1.160 1.00 98.00 100 THR A O 1
ATOM 718 N N . LEU A 1 101 ? -1.746 -10.889 -0.924 1.00 97.56 101 LEU A N 1
ATOM 719 C CA . LEU A 1 101 ? -1.957 -10.646 0.500 1.00 97.56 101 LEU A CA 1
ATOM 720 C C . LEU A 1 101 ? -2.034 -12.009 1.191 1.00 97.56 101 LEU A C 1
ATOM 722 O O . LEU A 1 101 ? -2.910 -12.805 0.863 1.00 97.56 101 LEU A O 1
ATOM 726 N N . ASP A 1 102 ? -1.103 -12.273 2.103 1.00 97.06 102 ASP A N 1
ATOM 727 C CA . ASP A 1 102 ? -1.050 -13.492 2.917 1.00 97.06 102 ASP A CA 1
ATOM 728 C C . ASP A 1 102 ? -1.535 -13.144 4.325 1.00 97.06 102 ASP A C 1
ATOM 730 O O . ASP A 1 102 ? -0.786 -12.549 5.112 1.00 97.06 102 ASP A O 1
ATOM 734 N N . GLU A 1 103 ? -2.820 -13.430 4.569 1.00 95.94 103 GLU A N 1
ATOM 735 C CA . GLU A 1 103 ? -3.528 -13.214 5.837 1.00 95.94 103 GLU A CA 1
ATOM 736 C C . GLU A 1 103 ? -3.190 -11.872 6.518 1.00 95.94 103 GLU A C 1
ATOM 738 O O . GLU A 1 103 ? -2.840 -11.823 7.697 1.00 95.94 103 GLU A O 1
ATOM 743 N N . VAL A 1 104 ? -3.287 -10.768 5.773 1.00 97.75 104 VAL A N 1
ATOM 744 C CA . VAL A 1 104 ? -3.004 -9.425 6.289 1.00 97.75 104 VAL A CA 1
ATOM 745 C C . VAL A 1 104 ? -4.113 -9.003 7.245 1.00 97.75 104 VAL A C 1
ATOM 747 O O . VAL A 1 104 ? -5.221 -8.678 6.820 1.00 97.75 104 VAL A O 1
ATOM 750 N N . GLU A 1 105 ? -3.816 -8.982 8.539 1.00 97.81 105 GLU A N 1
ATOM 751 C CA . GLU A 1 105 ? -4.709 -8.495 9.588 1.00 97.81 105 GLU A CA 1
ATOM 752 C C . GLU A 1 105 ? -4.236 -7.118 10.047 1.00 97.81 105 GLU A C 1
ATOM 754 O O . GLU A 1 105 ? -3.091 -6.944 10.448 1.00 97.81 105 GLU A O 1
ATOM 759 N N . SER A 1 106 ? -5.117 -6.123 9.992 1.00 96.88 106 SER A N 1
ATOM 760 C CA . SER A 1 106 ? -4.807 -4.749 10.379 1.00 96.88 106 SER A CA 1
ATOM 761 C C . SER A 1 106 ? -5.772 -4.246 11.443 1.00 96.88 106 SER A C 1
ATOM 763 O O . SER A 1 106 ? -6.983 -4.433 11.311 1.00 96.88 106 SER A O 1
ATOM 765 N N . GLN A 1 107 ? -5.268 -3.502 12.420 1.00 96.75 107 GLN A N 1
ATOM 766 C CA . GLN A 1 107 ? -6.073 -2.705 13.338 1.00 96.75 107 GLN A CA 1
ATOM 767 C C . GLN A 1 107 ? -5.584 -1.260 13.292 1.00 96.75 107 GLN A C 1
ATOM 769 O O . GLN A 1 107 ? -4.413 -0.987 13.550 1.00 96.75 107 GLN A O 1
ATOM 774 N N . VAL A 1 108 ? -6.487 -0.340 12.963 1.00 96.38 108 VAL A N 1
ATOM 775 C CA . VAL A 1 108 ? -6.214 1.097 12.958 1.00 96.38 108 VAL A CA 1
ATOM 776 C C . VAL A 1 108 ? -7.098 1.768 13.997 1.00 96.38 108 VAL A C 1
ATOM 778 O O . VAL A 1 108 ? -8.323 1.714 13.894 1.00 96.38 108 VAL A O 1
ATOM 781 N N . SER A 1 109 ? -6.485 2.414 14.982 1.00 95.06 109 SER A N 1
ATOM 782 C CA . SER A 1 109 ? -7.177 3.170 16.028 1.00 95.06 109 SER A CA 1
ATOM 783 C C . SER A 1 109 ? -6.862 4.655 15.879 1.00 95.06 109 SER A C 1
ATOM 785 O O . SER A 1 109 ? -5.700 5.022 15.748 1.00 95.06 109 SER A O 1
ATOM 787 N N . PHE A 1 110 ? -7.873 5.520 15.886 1.00 93.88 110 PHE A N 1
ATOM 788 C CA . PHE A 1 110 ? -7.688 6.970 15.744 1.00 93.88 110 PHE A CA 1
ATOM 789 C C . PHE A 1 110 ? -8.856 7.751 16.343 1.00 93.88 110 PHE A C 1
ATOM 791 O O . PHE A 1 110 ? -9.911 7.184 16.636 1.00 93.88 110 PHE A O 1
ATOM 798 N N . THR A 1 111 ? -8.693 9.062 16.520 1.00 91.94 111 THR A N 1
ATOM 799 C CA . THR A 1 111 ? -9.790 9.938 16.949 1.00 91.94 111 THR A CA 1
ATOM 800 C C . THR A 1 111 ? -10.365 10.706 15.766 1.00 91.94 111 THR A C 1
ATOM 802 O O . THR A 1 111 ? -9.647 11.393 15.045 1.00 91.94 111 THR A O 1
ATOM 805 N N . PHE A 1 112 ? -11.685 10.668 15.597 1.00 87.12 112 PHE A N 1
ATOM 806 C CA . PHE A 1 112 ? -12.379 11.476 14.598 1.00 87.12 112 PHE A CA 1
ATOM 807 C C . PHE A 1 112 ? -13.617 12.120 15.210 1.00 87.12 112 PHE A C 1
ATOM 809 O O . PHE A 1 112 ? -14.437 11.443 15.815 1.00 87.12 112 PHE A O 1
ATOM 816 N N . MET A 1 113 ? -13.753 13.443 15.073 1.00 88.06 113 MET A N 1
ATOM 817 C CA . MET A 1 113 ? -14.878 14.205 15.645 1.00 88.06 113 MET A CA 1
ATOM 818 C C . MET A 1 113 ? -15.107 13.955 17.152 1.00 88.06 113 MET A C 1
ATOM 820 O O . MET A 1 113 ? -16.247 13.885 17.603 1.00 88.06 113 MET A O 1
ATOM 824 N N . ASP A 1 114 ? -14.020 13.844 17.926 1.00 88.50 114 ASP A N 1
ATOM 825 C CA . ASP A 1 114 ? -14.019 13.507 19.362 1.00 88.50 114 ASP A CA 1
ATOM 826 C C . ASP A 1 114 ? -14.526 12.087 19.701 1.00 88.50 114 A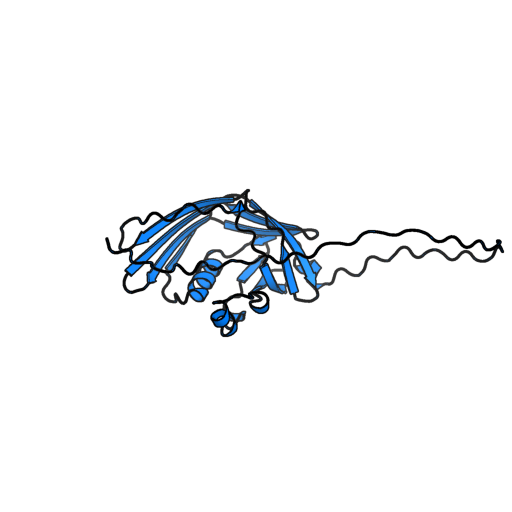SP A C 1
ATOM 828 O O . ASP A 1 114 ? -14.711 11.760 20.875 1.00 88.50 114 ASP A O 1
ATOM 832 N N . GLU A 1 115 ? -14.723 11.229 18.698 1.00 93.06 115 GLU A N 1
ATOM 833 C CA . GLU A 1 115 ? -15.077 9.819 18.861 1.00 93.06 115 GLU A CA 1
ATOM 834 C C . GLU A 1 115 ? -13.848 8.936 18.627 1.00 93.06 115 GLU A C 1
ATOM 836 O O . GLU A 1 115 ? -13.046 9.181 17.721 1.00 93.06 115 GLU A O 1
ATOM 841 N N . GLN A 1 116 ? -13.692 7.902 19.455 1.00 93.44 116 GLN A N 1
ATOM 842 C CA . GLN A 1 116 ? -12.661 6.893 19.242 1.00 93.44 116 GLN A CA 1
ATOM 843 C C . GLN A 1 116 ? -13.129 5.937 18.149 1.00 93.44 116 GLN A C 1
ATOM 845 O O . GLN A 1 116 ? -14.128 5.239 18.322 1.00 93.44 116 GLN A O 1
ATOM 850 N N . MET A 1 117 ? -12.384 5.889 17.056 1.00 94.56 117 MET A N 1
ATOM 851 C CA . MET A 1 117 ? -12.601 4.974 15.948 1.00 94.56 117 MET A CA 1
ATOM 852 C C . MET A 1 117 ? -11.605 3.822 16.049 1.00 94.56 117 MET A C 1
ATOM 854 O O . MET A 1 117 ? -10.424 4.029 16.326 1.00 94.56 117 MET A O 1
ATOM 858 N N . GLU A 1 118 ? -12.073 2.611 15.785 1.00 95.38 118 GLU A N 1
ATOM 859 C CA . GLU A 1 118 ? -11.218 1.447 15.586 1.00 95.38 118 GLU A CA 1
ATOM 860 C C . GLU A 1 118 ? -11.700 0.689 14.354 1.00 95.38 118 GLU A C 1
ATOM 862 O O . GLU A 1 118 ? -12.870 0.326 14.253 1.00 95.38 118 GLU A O 1
ATOM 867 N N . VAL A 1 119 ? -10.806 0.466 13.400 1.00 94.75 119 VAL A N 1
ATOM 868 C CA . VAL A 1 119 ? -11.088 -0.293 12.186 1.00 94.75 119 VAL A CA 1
ATOM 869 C C . VAL A 1 119 ? -10.207 -1.524 12.201 1.00 94.75 119 VAL A C 1
ATOM 871 O O . VAL A 1 119 ? -8.986 -1.427 12.105 1.00 94.75 119 VAL A O 1
ATOM 874 N N . TRP A 1 120 ? -10.837 -2.684 12.321 1.00 95.62 120 TRP A N 1
ATOM 875 C CA . TRP A 1 120 ? -10.187 -3.966 12.124 1.00 95.62 120 TRP A CA 1
ATOM 876 C C . TRP A 1 120 ? -10.480 -4.455 10.707 1.00 95.62 120 TRP A C 1
ATOM 878 O O . TRP A 1 120 ? -11.620 -4.371 10.244 1.00 95.62 120 TRP A O 1
ATOM 888 N N . SER A 1 121 ? -9.469 -4.970 10.016 1.00 94.94 121 SER A N 1
ATOM 889 C CA . SER A 1 121 ? -9.654 -5.636 8.731 1.00 94.94 121 SER A CA 1
ATOM 890 C C . SER A 1 121 ? -8.775 -6.870 8.611 1.00 94.94 121 SER A C 1
ATOM 892 O O . SER A 1 121 ? -7.702 -6.926 9.208 1.00 94.94 121 SER A O 1
ATOM 894 N N . ARG A 1 122 ? -9.233 -7.846 7.834 1.00 95.81 122 ARG A N 1
ATOM 895 C CA . ARG A 1 122 ? -8.467 -9.017 7.423 1.00 95.81 122 ARG A CA 1
ATOM 896 C C . ARG A 1 122 ? -8.598 -9.183 5.922 1.00 95.81 122 ARG A C 1
ATOM 898 O O . ARG A 1 122 ? -9.715 -9.209 5.407 1.00 95.81 122 ARG A O 1
ATOM 905 N N . GLN A 1 123 ? -7.467 -9.300 5.245 1.00 95.75 123 GLN A N 1
ATOM 906 C CA . GLN A 1 123 ? -7.389 -9.441 3.800 1.00 95.75 123 GLN A CA 1
ATOM 907 C C . GLN A 1 123 ? -6.532 -10.642 3.420 1.00 95.75 123 GLN A C 1
ATOM 909 O O . GLN A 1 123 ? -5.471 -10.861 3.998 1.00 95.75 123 GLN A O 1
ATOM 914 N N . ASP A 1 124 ? -6.985 -11.410 2.437 1.00 96.94 124 ASP A N 1
ATOM 915 C CA . ASP A 1 124 ? -6.257 -12.572 1.926 1.00 96.94 124 ASP A CA 1
ATOM 916 C C . ASP A 1 124 ? -6.581 -12.801 0.450 1.00 96.94 124 ASP A C 1
ATOM 918 O O . ASP A 1 124 ? -7.721 -12.587 0.021 1.00 96.94 124 ASP A O 1
ATOM 922 N N . GLY A 1 125 ? -5.585 -13.241 -0.316 1.00 97.06 125 GLY A N 1
ATOM 923 C CA . GLY A 1 125 ? -5.738 -13.643 -1.709 1.00 97.06 125 GLY A CA 1
ATOM 924 C C . GLY A 1 125 ? -4.868 -12.843 -2.671 1.00 97.06 125 GLY A C 1
ATOM 925 O O . GLY A 1 125 ? -3.807 -12.329 -2.313 1.00 97.06 125 GLY A O 1
ATOM 926 N N . THR A 1 126 ? -5.309 -12.751 -3.926 1.00 96.25 126 THR A N 1
ATOM 927 C CA . THR A 1 126 ? -4.540 -12.091 -4.990 1.00 96.25 126 THR A CA 1
ATOM 928 C C . THR A 1 126 ? -5.383 -11.136 -5.819 1.00 96.25 126 THR A C 1
ATOM 930 O O . THR A 1 126 ? -6.487 -11.493 -6.228 1.00 96.25 126 THR A O 1
ATOM 933 N N . ALA A 1 127 ? -4.815 -9.979 -6.149 1.00 94.88 127 ALA A N 1
ATOM 934 C CA . ALA A 1 127 ? -5.310 -9.085 -7.189 1.00 94.88 127 ALA A CA 1
ATOM 935 C C . ALA A 1 127 ? -4.317 -9.030 -8.354 1.00 94.88 127 ALA A C 1
ATOM 937 O O . ALA A 1 127 ? -3.105 -9.158 -8.160 1.00 94.88 127 ALA A O 1
ATOM 938 N N . THR A 1 128 ? -4.827 -8.835 -9.564 1.00 95.06 128 THR A N 1
ATOM 939 C CA . THR A 1 128 ? -4.015 -8.794 -10.788 1.00 95.06 128 THR A CA 1
ATOM 940 C C . THR A 1 128 ? -4.374 -7.579 -11.617 1.00 95.06 128 THR A C 1
ATOM 942 O O . THR A 1 128 ? -5.554 -7.338 -11.831 1.00 95.06 128 THR A O 1
ATOM 945 N N . GLY A 1 129 ? -3.386 -6.862 -12.135 1.00 94.88 129 GLY A N 1
ATOM 946 C CA . GLY A 1 129 ? -3.579 -5.740 -13.048 1.00 94.88 129 GLY A CA 1
ATOM 947 C C . GLY A 1 129 ? -2.544 -5.748 -14.166 1.00 94.88 129 GLY A C 1
ATOM 948 O O . GLY A 1 129 ? -1.640 -6.587 -14.204 1.00 94.88 129 GLY A O 1
ATOM 949 N N . SER A 1 130 ? -2.669 -4.792 -15.075 1.00 95.62 130 SER A N 1
ATOM 950 C CA . SER A 1 130 ? -1.666 -4.514 -16.104 1.00 95.62 130 SER A CA 1
ATOM 951 C C . SER A 1 130 ? -0.908 -3.247 -15.738 1.00 95.62 130 SER A C 1
ATOM 953 O O . SER A 1 130 ? -1.486 -2.350 -15.131 1.00 95.62 130 SER A O 1
ATOM 955 N N . TYR A 1 131 ? 0.364 -3.140 -16.113 1.00 95.69 131 TYR A N 1
ATOM 956 C CA . TYR A 1 131 ? 1.113 -1.900 -15.949 1.00 95.69 131 TYR A CA 1
ATOM 957 C C . TYR A 1 131 ? 1.839 -1.474 -17.216 1.00 95.69 131 TYR A C 1
ATOM 959 O O . TYR A 1 131 ? 2.252 -2.288 -18.043 1.00 95.69 131 TYR A O 1
ATOM 967 N N . THR A 1 132 ? 2.034 -0.166 -17.334 1.00 94.44 132 THR A N 1
ATOM 968 C CA . THR A 1 132 ? 2.869 0.447 -18.364 1.00 94.44 132 THR A CA 1
ATOM 969 C C . THR A 1 132 ? 3.845 1.424 -17.740 1.00 94.44 132 THR A C 1
ATOM 971 O O . THR A 1 132 ? 3.515 2.109 -16.773 1.00 94.44 132 THR A O 1
ATOM 974 N N . VAL A 1 133 ? 5.040 1.503 -18.321 1.00 94.19 133 VAL A N 1
ATOM 975 C CA . VAL A 1 133 ? 6.092 2.430 -17.903 1.00 94.19 133 VAL A CA 1
ATOM 976 C C . VAL A 1 133 ? 6.370 3.404 -19.037 1.00 94.19 133 VAL A C 1
ATOM 978 O O . VAL A 1 133 ? 6.554 2.990 -20.179 1.00 94.19 133 VAL A O 1
ATOM 981 N N . THR A 1 134 ? 6.393 4.699 -18.734 1.00 91.94 134 THR A N 1
ATOM 982 C CA . THR A 1 134 ? 6.818 5.753 -19.666 1.00 91.94 134 THR A CA 1
ATOM 983 C C . THR A 1 134 ? 7.776 6.688 -18.938 1.00 91.94 134 THR A C 1
ATOM 985 O O . THR A 1 134 ? 7.349 7.535 -18.156 1.00 91.94 134 THR A O 1
ATOM 988 N N . GLY A 1 135 ? 9.080 6.543 -19.182 1.00 90.56 135 GLY A N 1
ATOM 989 C CA . GLY A 1 135 ? 10.089 7.257 -18.398 1.00 90.56 135 GLY A CA 1
ATOM 990 C C . GLY A 1 135 ? 10.071 6.804 -16.935 1.00 90.56 135 GLY A C 1
ATOM 991 O O . GLY A 1 135 ? 10.246 5.623 -16.655 1.00 90.56 135 GLY A O 1
ATOM 992 N N . ASP A 1 136 ? 9.857 7.742 -16.016 1.00 91.56 136 ASP A N 1
ATOM 993 C CA . ASP A 1 136 ? 9.714 7.525 -14.570 1.00 91.56 136 ASP A CA 1
ATOM 994 C C . ASP A 1 136 ? 8.253 7.390 -14.114 1.00 91.56 136 ASP A C 1
ATOM 996 O O . ASP A 1 136 ? 7.978 7.326 -12.917 1.00 91.56 136 ASP A O 1
ATOM 1000 N N . ARG A 1 137 ? 7.304 7.343 -15.054 1.00 93.00 137 ARG A N 1
ATOM 1001 C CA . ARG A 1 137 ? 5.885 7.136 -14.767 1.00 93.00 137 ARG A CA 1
ATOM 1002 C C . ARG A 1 137 ? 5.521 5.658 -14.856 1.00 93.00 137 ARG A C 1
ATOM 1004 O O . ARG A 1 137 ? 5.850 5.005 -15.846 1.00 93.00 137 ARG A O 1
ATOM 1011 N N . LEU A 1 138 ? 4.799 5.177 -13.851 1.00 94.50 138 LEU A N 1
ATOM 1012 C CA . LEU A 1 138 ? 4.167 3.865 -13.780 1.00 94.50 138 LEU A CA 1
ATOM 1013 C C . LEU A 1 138 ? 2.649 4.059 -13.721 1.00 94.50 138 LEU A C 1
ATOM 1015 O O . LEU A 1 138 ? 2.147 4.691 -12.795 1.00 94.50 138 LEU A O 1
ATOM 1019 N N . ASP A 1 139 ? 1.926 3.492 -14.678 1.00 94.00 139 ASP A N 1
ATOM 1020 C CA . ASP A 1 139 ? 0.464 3.415 -14.651 1.00 94.00 139 ASP A CA 1
ATOM 1021 C C . ASP A 1 139 ? 0.063 1.947 -14.462 1.00 94.00 139 ASP A C 1
ATOM 1023 O O . ASP A 1 139 ? 0.522 1.093 -15.222 1.00 94.00 139 ASP A O 1
ATOM 1027 N N . ILE A 1 140 ? -0.765 1.659 -13.458 1.00 93.88 140 ILE A N 1
ATOM 1028 C CA . ILE A 1 140 ? -1.376 0.356 -13.178 1.00 93.88 140 ILE A CA 1
ATOM 1029 C C . ILE A 1 140 ? -2.871 0.476 -13.472 1.00 93.88 140 ILE A C 1
ATOM 1031 O O . ILE A 1 140 ? -3.542 1.358 -12.943 1.00 93.88 140 ILE A O 1
ATOM 1035 N N . VAL A 1 141 ? -3.389 -0.397 -14.329 1.00 92.94 141 VAL A N 1
ATOM 1036 C CA . VAL A 1 141 ? -4.761 -0.344 -14.849 1.00 92.94 141 VAL A CA 1
ATOM 1037 C C . VAL A 1 141 ? -5.371 -1.738 -14.927 1.00 92.94 141 VAL A C 1
ATOM 1039 O O . VAL A 1 141 ? -4.670 -2.748 -14.816 1.00 92.94 141 VAL A O 1
ATOM 1042 N N . ASP A 1 142 ? -6.683 -1.795 -15.166 1.00 90.88 142 ASP A N 1
ATOM 1043 C CA . ASP A 1 142 ? -7.431 -3.049 -15.339 1.00 90.88 142 ASP A CA 1
ATOM 1044 C C . ASP A 1 142 ? -7.259 -4.013 -14.144 1.00 90.88 142 ASP A C 1
ATOM 1046 O O . ASP A 1 142 ? -7.198 -5.234 -14.306 1.00 90.88 142 ASP A O 1
ATOM 1050 N N . THR A 1 143 ? -7.152 -3.462 -12.931 1.00 91.94 143 THR A N 1
ATOM 1051 C CA . THR A 1 143 ? -6.955 -4.236 -11.701 1.00 91.94 143 THR A CA 1
ATOM 1052 C C . THR A 1 143 ? -8.208 -5.044 -11.354 1.00 91.94 143 THR A C 1
ATOM 1054 O O . THR A 1 143 ? -9.248 -4.489 -11.002 1.00 91.94 143 THR A O 1
ATOM 1057 N N . ASP A 1 144 ? -8.092 -6.368 -11.405 1.00 91.06 144 ASP A N 1
ATOM 1058 C CA . ASP A 1 144 ? -9.079 -7.331 -10.923 1.00 91.06 144 ASP A CA 1
ATOM 1059 C C . ASP A 1 144 ? -8.783 -7.708 -9.468 1.00 91.06 144 ASP A C 1
ATOM 1061 O O . ASP A 1 144 ? -7.760 -8.324 -9.156 1.00 91.06 144 ASP A O 1
ATOM 1065 N N . GLN A 1 145 ? -9.705 -7.344 -8.577 1.00 91.00 145 GLN A N 1
ATOM 1066 C CA . GLN A 1 145 ? -9.620 -7.606 -7.140 1.00 91.00 145 GLN A CA 1
ATOM 1067 C C . GLN A 1 145 ? -10.555 -8.732 -6.678 1.00 91.00 145 GLN A C 1
ATOM 1069 O O . GLN A 1 145 ? -10.634 -9.004 -5.484 1.00 91.00 145 GLN A O 1
ATOM 1074 N N . GLN A 1 146 ? -11.245 -9.432 -7.587 1.00 89.56 146 GLN A N 1
ATOM 1075 C CA . GLN A 1 146 ? -12.186 -10.502 -7.214 1.00 89.56 146 GLN A CA 1
ATOM 1076 C C . GLN A 1 146 ? -11.511 -11.702 -6.532 1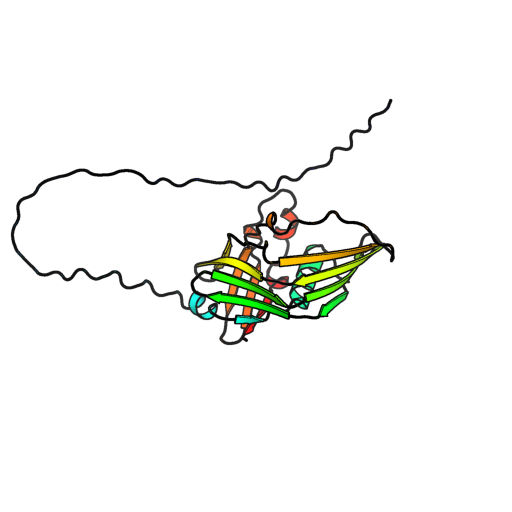.00 89.56 146 GLN A C 1
ATOM 1078 O O . GLN A 1 146 ? -12.183 -12.514 -5.896 1.00 89.56 146 GLN A O 1
ATOM 1083 N N . GLY A 1 147 ? -10.190 -11.839 -6.682 1.00 91.88 147 GLY A N 1
ATOM 1084 C CA . GLY A 1 147 ? -9.394 -12.843 -5.980 1.00 91.88 147 GLY A CA 1
ATOM 1085 C C . GLY A 1 147 ? -9.049 -12.475 -4.534 1.00 91.88 147 GLY A C 1
ATOM 1086 O O . GLY A 1 147 ? -8.424 -13.291 -3.858 1.00 91.88 147 GLY A O 1
ATOM 1087 N N . LEU A 1 148 ? -9.432 -11.283 -4.063 1.00 93.31 148 LEU A N 1
ATOM 1088 C CA . LEU A 1 148 ? -9.247 -10.840 -2.685 1.00 93.31 148 LEU A CA 1
ATOM 1089 C C . LEU A 1 148 ? -10.487 -11.119 -1.838 1.00 93.31 148 LEU A C 1
ATOM 1091 O O . LEU A 1 148 ? -11.629 -10.949 -2.261 1.00 93.31 148 LEU A O 1
ATOM 1095 N N . THR A 1 149 ? -10.238 -11.491 -0.591 1.00 93.12 149 THR A N 1
ATOM 1096 C CA . THR A 1 149 ? -11.234 -11.511 0.476 1.00 93.12 149 THR A CA 1
ATOM 1097 C C . THR A 1 149 ? -10.972 -10.342 1.415 1.00 93.12 149 THR A C 1
ATOM 1099 O O . THR A 1 149 ? -9.818 -10.033 1.703 1.00 93.12 149 THR A O 1
ATOM 1102 N N . LEU A 1 150 ? -12.035 -9.681 1.875 1.00 92.50 150 LEU A N 1
ATOM 1103 C CA . LEU A 1 150 ? -11.971 -8.621 2.878 1.00 92.50 150 LEU A CA 1
ATOM 1104 C C . LEU A 1 150 ? -13.025 -8.894 3.943 1.00 92.50 150 LEU A C 1
ATOM 1106 O O . LEU A 1 150 ? -14.221 -8.925 3.661 1.00 92.50 150 LEU A O 1
ATOM 1110 N N . GLU A 1 151 ? -12.572 -9.047 5.177 1.00 92.69 151 GLU A N 1
ATOM 1111 C CA . GLU A 1 151 ? -13.418 -8.937 6.356 1.00 92.69 151 GLU A CA 1
ATOM 1112 C C . GLU A 1 151 ? -13.098 -7.608 7.031 1.00 92.69 151 GLU A C 1
ATOM 1114 O O . GLU A 1 151 ? -11.932 -7.288 7.251 1.00 92.69 151 GLU A O 1
ATOM 1119 N N . GLN A 1 152 ? -14.116 -6.824 7.372 1.00 92.69 152 GLN A N 1
ATOM 1120 C CA . GLN A 1 152 ? -13.930 -5.536 8.029 1.00 92.69 152 GLN A CA 1
ATOM 1121 C C . GLN A 1 152 ? -14.899 -5.395 9.196 1.00 92.69 152 GLN A C 1
ATOM 1123 O O . GLN A 1 152 ? -16.053 -5.817 9.126 1.00 92.69 152 GLN A O 1
ATOM 1128 N N . ARG A 1 153 ? -14.425 -4.785 10.281 1.00 93.25 153 ARG A N 1
ATOM 1129 C CA . ARG A 1 153 ? -15.247 -4.353 11.409 1.00 93.25 153 ARG A CA 1
ATOM 1130 C C . ARG A 1 153 ? -14.842 -2.953 11.812 1.00 93.25 153 ARG A C 1
ATOM 1132 O O . ARG A 1 153 ? -13.659 -2.620 11.835 1.00 93.25 153 ARG A O 1
ATOM 1139 N N . THR A 1 154 ? -15.824 -2.148 12.175 1.00 94.50 154 THR A N 1
ATOM 1140 C CA . THR A 1 154 ? -15.587 -0.804 12.690 1.00 94.50 154 THR A CA 1
ATOM 1141 C C . THR A 1 154 ? -16.231 -0.682 14.051 1.00 94.50 154 THR A C 1
ATOM 1143 O O . THR A 1 154 ? -17.379 -1.076 14.238 1.00 94.50 154 THR A O 1
ATOM 1146 N N . LEU A 1 155 ? -15.490 -0.142 15.008 1.00 94.38 155 LEU A N 1
ATOM 1147 C CA . LEU A 1 155 ? -15.986 0.206 16.322 1.00 94.38 155 LEU A CA 1
ATOM 1148 C C . LEU A 1 155 ? -15.933 1.723 16.480 1.00 94.38 155 LEU A C 1
ATOM 1150 O O . LEU A 1 155 ? -14.952 2.366 16.107 1.00 94.38 155 LEU A O 1
ATOM 1154 N N . ILE A 1 156 ? -16.989 2.278 17.065 1.00 94.81 156 ILE A N 1
ATOM 1155 C CA . ILE A 1 156 ? -17.082 3.684 17.451 1.00 94.81 156 ILE A CA 1
ATOM 1156 C C . ILE A 1 156 ? -17.307 3.710 18.957 1.00 94.81 156 ILE A C 1
ATOM 1158 O O . ILE A 1 156 ? -18.292 3.169 19.456 1.00 94.81 156 ILE A O 1
ATOM 1162 N N . ASN A 1 157 ? -16.366 4.287 19.701 1.00 93.69 157 ASN A N 1
ATOM 1163 C CA . ASN A 1 157 ? -16.356 4.298 21.165 1.00 93.69 157 ASN A CA 1
ATOM 1164 C C . ASN A 1 157 ? -16.503 2.888 21.788 1.00 93.69 157 ASN A C 1
ATOM 1166 O O . ASN A 1 157 ? -17.101 2.724 22.853 1.00 93.69 157 ASN A O 1
ATOM 1170 N N . GLY A 1 158 ? -15.956 1.867 21.117 1.00 92.69 158 GLY A N 1
ATOM 1171 C CA . GLY A 1 158 ? -16.007 0.462 21.538 1.00 92.69 158 GLY A CA 1
ATOM 1172 C C . GLY A 1 158 ? -17.304 -0.281 21.193 1.00 92.69 158 GLY A C 1
ATOM 1173 O O . GLY A 1 158 ? -17.438 -1.451 21.554 1.00 92.69 158 GLY A O 1
ATOM 1174 N N . GLU A 1 159 ? -18.251 0.357 20.502 1.00 95.12 159 GLU A N 1
ATOM 1175 C CA . GLU A 1 159 ? -19.472 -0.277 19.998 1.00 95.12 159 GLU A CA 1
ATOM 1176 C C . GLU A 1 159 ? -19.331 -0.582 18.503 1.00 95.12 159 GLU A C 1
ATOM 1178 O O . GLU A 1 159 ? -18.916 0.280 17.730 1.00 95.12 159 GLU A O 1
ATOM 1183 N N . GLU A 1 160 ? -19.667 -1.806 18.089 1.00 93.62 160 GLU A N 1
ATOM 1184 C CA . GLU A 1 160 ? -19.600 -2.211 16.681 1.00 93.62 160 GLU A CA 1
ATOM 1185 C C . GLU A 1 160 ? -20.610 -1.417 15.839 1.00 93.62 160 GLU A C 1
ATOM 1187 O O . GLU A 1 160 ? -21.798 -1.329 16.166 1.00 93.62 160 GLU A O 1
ATOM 1192 N N . PHE A 1 161 ? -20.117 -0.838 14.749 1.00 92.31 161 PHE A N 1
ATOM 1193 C CA . PHE A 1 161 ? -20.887 -0.108 13.760 1.00 92.31 161 PHE A CA 1
ATOM 1194 C C . PHE A 1 161 ? -20.878 -0.889 12.445 1.00 92.31 161 PHE A C 1
ATOM 1196 O O . PHE A 1 161 ? -19.830 -1.096 11.835 1.00 92.31 161 PHE A O 1
ATOM 1203 N N . GLU A 1 162 ? -22.058 -1.319 12.001 1.00 87.38 162 GLU A N 1
ATOM 1204 C CA . GLU A 1 162 ? -22.210 -2.053 10.744 1.00 87.38 162 GLU A CA 1
ATOM 1205 C C . GLU A 1 162 ? -22.049 -1.103 9.547 1.00 87.38 162 GLU A C 1
ATOM 1207 O O . GLU A 1 162 ? -22.895 -0.237 9.293 1.00 87.38 162 GLU A O 1
ATOM 1212 N N . ILE A 1 163 ? -20.962 -1.284 8.796 1.00 83.19 163 ILE A N 1
ATOM 1213 C CA . ILE A 1 163 ? -20.751 -0.664 7.485 1.00 83.19 163 ILE A CA 1
ATOM 1214 C C . ILE A 1 163 ? -21.288 -1.631 6.418 1.00 83.19 163 ILE A C 1
ATOM 1216 O O . ILE A 1 163 ? -21.145 -2.843 6.582 1.00 83.19 163 ILE A O 1
ATOM 1220 N N . PRO A 1 164 ? -21.937 -1.144 5.343 1.00 82.31 164 PRO A N 1
ATOM 1221 C CA . PRO A 1 164 ? -22.314 -2.000 4.223 1.00 82.31 164 PRO A CA 1
ATOM 1222 C C . PRO A 1 164 ? -21.104 -2.753 3.664 1.00 82.31 164 PRO A C 1
ATOM 1224 O O . PRO A 1 164 ? -20.042 -2.153 3.507 1.00 82.31 164 PRO A O 1
ATOM 1227 N N . ASP A 1 165 ? -21.293 -4.027 3.315 1.00 79.25 165 ASP A N 1
ATOM 1228 C CA . ASP A 1 165 ? -20.260 -4.804 2.633 1.00 79.25 165 ASP A CA 1
ATOM 1229 C C . ASP A 1 165 ? -19.802 -4.089 1.356 1.00 79.25 165 ASP A C 1
ATOM 1231 O O . ASP A 1 165 ? -20.614 -3.586 0.568 1.00 79.25 165 ASP A O 1
ATOM 1235 N N . VAL A 1 166 ? -18.486 -4.052 1.168 1.00 79.75 166 VAL A N 1
ATOM 1236 C CA . VAL A 1 166 ? -17.838 -3.471 -0.003 1.00 79.75 166 VAL A CA 1
ATOM 1237 C C . VAL A 1 166 ? -17.499 -4.602 -0.963 1.00 79.75 166 VAL A C 1
ATOM 1239 O O . VAL A 1 166 ? -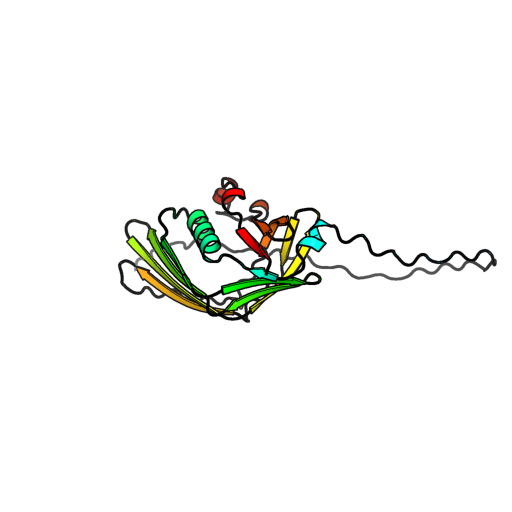16.749 -5.511 -0.611 1.00 79.75 166 VAL A O 1
ATOM 1242 N N . ASP A 1 167 ? -18.040 -4.545 -2.179 1.00 80.38 167 ASP A N 1
ATOM 1243 C CA . ASP A 1 167 ? -17.631 -5.456 -3.245 1.00 80.38 167 ASP A CA 1
ATOM 1244 C C . ASP A 1 167 ? -16.334 -4.940 -3.876 1.00 80.38 167 ASP A C 1
ATOM 1246 O O . ASP A 1 167 ? -16.336 -3.943 -4.599 1.00 80.38 167 ASP A O 1
ATOM 1250 N N . LEU A 1 168 ? -15.219 -5.611 -3.582 1.00 78.94 168 LEU A N 1
ATOM 1251 C CA . LEU A 1 168 ? -13.911 -5.256 -4.133 1.00 78.94 168 LEU A CA 1
ATOM 1252 C C . LEU A 1 168 ? -13.866 -5.385 -5.661 1.00 78.94 168 LEU A C 1
ATOM 1254 O O . LEU A 1 168 ? -13.098 -4.672 -6.298 1.00 78.94 168 LEU A O 1
ATOM 1258 N N . GLY A 1 169 ? -14.692 -6.251 -6.261 1.00 73.62 169 GLY A N 1
ATOM 1259 C CA . GLY A 1 169 ? -14.747 -6.424 -7.715 1.00 73.62 169 GLY A CA 1
ATOM 1260 C C . GLY A 1 169 ? -15.303 -5.202 -8.452 1.00 73.62 169 GLY A C 1
ATOM 1261 O O . GLY A 1 169 ? -14.936 -4.961 -9.599 1.00 73.62 169 GLY A O 1
ATOM 1262 N N . ASP A 1 170 ? -16.138 -4.404 -7.782 1.00 73.69 170 ASP A N 1
ATOM 1263 C CA . ASP A 1 170 ? -16.648 -3.133 -8.309 1.00 73.69 170 ASP A CA 1
ATOM 1264 C C . ASP A 1 170 ? -15.659 -1.970 -8.089 1.00 73.69 170 ASP A C 1
ATOM 1266 O O . ASP A 1 170 ? -15.837 -0.882 -8.646 1.00 73.69 170 ASP A O 1
ATOM 1270 N N . LEU A 1 171 ? -14.601 -2.183 -7.298 1.00 69.62 171 LEU A N 1
ATOM 1271 C CA . LEU A 1 171 ? -13.534 -1.217 -7.058 1.00 69.62 171 LEU A CA 1
ATOM 1272 C C . LEU A 1 171 ? -12.383 -1.447 -8.045 1.00 69.62 171 LEU A C 1
ATOM 1274 O O . LEU A 1 171 ? -11.319 -1.935 -7.678 1.00 69.62 171 LEU A O 1
ATOM 1278 N N . SER A 1 172 ? -12.566 -1.081 -9.313 1.00 63.81 172 SER A N 1
ATOM 1279 C CA . SER A 1 172 ? -11.420 -0.942 -10.219 1.00 63.81 172 SER A CA 1
ATOM 1280 C C . SER A 1 172 ? -10.692 0.362 -9.892 1.00 63.81 172 SER A C 1
ATOM 1282 O O . SER A 1 172 ? -11.252 1.447 -10.080 1.00 63.81 172 SER A O 1
ATOM 1284 N N . THR A 1 173 ? -9.462 0.267 -9.397 1.00 73.19 173 THR A N 1
ATOM 1285 C CA . THR A 1 173 ? -8.604 1.429 -9.161 1.00 73.19 173 THR A CA 1
ATOM 1286 C C . THR A 1 173 ? -7.489 1.436 -10.188 1.00 73.19 173 THR A C 1
ATOM 1288 O O . THR A 1 173 ? -6.593 0.593 -10.145 1.00 73.19 173 THR A O 1
ATOM 1291 N N . ASP A 1 174 ? -7.573 2.388 -11.113 1.00 85.00 174 ASP A N 1
ATOM 1292 C CA . ASP A 1 174 ? -6.419 2.781 -11.908 1.00 85.00 174 ASP A CA 1
ATOM 1293 C C . ASP A 1 174 ? -5.516 3.621 -11.001 1.00 85.00 174 ASP A C 1
ATOM 1295 O O . ASP A 1 174 ? -5.969 4.575 -10.358 1.00 85.00 174 ASP A O 1
ATOM 1299 N N . GLU A 1 175 ? -4.247 3.251 -10.927 1.00 88.31 175 GLU A N 1
ATOM 1300 C CA . GLU A 1 175 ? -3.264 3.884 -10.060 1.00 88.31 175 GLU A CA 1
ATOM 1301 C C . GLU A 1 175 ? -2.124 4.422 -10.917 1.00 88.31 175 GLU A C 1
ATOM 1303 O O . GLU A 1 175 ? -1.614 3.748 -11.810 1.00 88.31 175 GLU A O 1
ATOM 1308 N N . ALA A 1 176 ? -1.713 5.654 -10.644 1.00 91.75 176 ALA A N 1
ATOM 1309 C CA . ALA A 1 176 ? -0.595 6.283 -11.326 1.00 91.75 176 ALA A CA 1
ATOM 1310 C C . ALA A 1 176 ? 0.455 6.698 -10.302 1.00 91.75 176 ALA A C 1
ATOM 1312 O O . ALA A 1 176 ? 0.125 7.270 -9.261 1.00 91.75 176 ALA A O 1
ATOM 1313 N N . TYR A 1 177 ? 1.719 6.440 -10.627 1.00 93.31 177 TYR A N 1
ATOM 1314 C CA . TYR A 1 177 ? 2.861 6.776 -9.793 1.00 93.31 177 TYR A CA 1
ATOM 1315 C C . TYR A 1 177 ? 3.987 7.386 -10.620 1.00 93.31 177 TYR A C 1
ATOM 1317 O O . TYR A 1 177 ? 4.232 6.989 -11.760 1.00 93.31 177 TYR A O 1
ATOM 1325 N N . THR A 1 178 ? 4.747 8.281 -10.001 1.00 94.25 178 THR A N 1
ATOM 1326 C CA . THR A 1 178 ? 6.161 8.437 -10.347 1.00 94.25 178 THR A CA 1
ATOM 1327 C C . THR A 1 178 ? 6.950 7.423 -9.534 1.00 94.25 178 THR A C 1
ATOM 1329 O O . THR A 1 178 ? 6.678 7.244 -8.346 1.00 94.25 178 THR A O 1
ATOM 1332 N N . PHE A 1 179 ? 7.932 6.755 -10.130 1.00 94.50 179 PHE A N 1
ATOM 1333 C CA . PHE A 1 179 ? 8.730 5.767 -9.417 1.00 94.50 179 PHE A CA 1
ATOM 1334 C C . PHE A 1 179 ? 10.231 5.988 -9.565 1.00 94.50 179 PHE A C 1
ATOM 1336 O O . PHE A 1 179 ? 10.739 6.489 -10.566 1.00 94.50 179 PHE A O 1
ATOM 1343 N N . THR A 1 180 ? 10.955 5.546 -8.544 1.00 94.00 180 THR A N 1
ATOM 1344 C CA . THR A 1 180 ? 12.402 5.356 -8.599 1.00 94.00 180 THR A CA 1
ATOM 1345 C C . THR A 1 180 ? 12.733 3.984 -8.055 1.00 94.00 180 THR A C 1
ATOM 1347 O O . THR A 1 180 ? 12.127 3.537 -7.086 1.00 94.00 180 THR A O 1
ATOM 1350 N N . CYS A 1 181 ? 13.723 3.334 -8.640 1.00 91.88 181 CYS A N 1
ATOM 1351 C CA . CYS A 1 181 ? 14.078 1.965 -8.313 1.00 91.88 181 CYS A CA 1
ATOM 1352 C C . CYS A 1 181 ? 15.597 1.806 -8.219 1.00 91.88 181 CYS A C 1
ATOM 1354 O O . CYS A 1 181 ? 16.377 2.506 -8.869 1.00 91.88 181 CYS A O 1
ATOM 1356 N N . SER A 1 182 ? 16.005 0.841 -7.414 1.00 90.50 182 SER A N 1
ATOM 1357 C CA . SER A 1 182 ? 17.360 0.317 -7.313 1.00 90.50 182 SER A CA 1
ATOM 1358 C C . SER A 1 182 ? 17.291 -1.208 -7.218 1.00 90.50 182 SER A C 1
ATOM 1360 O O . SER A 1 182 ? 16.204 -1.777 -7.216 1.00 90.50 182 SER A O 1
ATOM 1362 N N . ASP A 1 183 ? 18.433 -1.882 -7.082 1.00 87.75 183 ASP A N 1
ATOM 1363 C CA . ASP A 1 183 ? 18.462 -3.344 -6.931 1.00 87.75 183 ASP A CA 1
ATOM 1364 C C . ASP A 1 183 ? 17.705 -3.852 -5.684 1.00 87.75 183 ASP A C 1
ATOM 1366 O O . ASP A 1 183 ? 17.341 -5.025 -5.627 1.00 87.75 183 ASP A O 1
ATOM 1370 N N . SER A 1 184 ? 17.498 -3.002 -4.669 1.00 92.69 184 SER A N 1
ATOM 1371 C CA . SER A 1 184 ? 16.921 -3.401 -3.376 1.00 92.69 184 SER A CA 1
ATOM 1372 C C . SER A 1 184 ? 15.689 -2.614 -2.940 1.00 92.69 184 SER A C 1
ATOM 1374 O O . SER A 1 184 ? 15.023 -3.025 -1.994 1.00 92.69 184 SER A O 1
ATOM 1376 N N . GLU A 1 185 ? 15.404 -1.482 -3.576 1.00 94.81 185 GLU A N 1
ATOM 1377 C CA . GLU A 1 185 ? 14.349 -0.562 -3.149 1.00 94.81 185 GLU A CA 1
ATOM 1378 C C . GLU A 1 185 ? 13.572 -0.046 -4.357 1.00 94.81 185 GLU A C 1
ATOM 1380 O O . GLU A 1 185 ? 14.177 0.405 -5.333 1.00 94.81 185 GLU A O 1
ATOM 1385 N N . LEU A 1 186 ? 12.248 -0.091 -4.260 1.00 95.94 186 LEU A N 1
ATOM 1386 C CA . LEU A 1 186 ? 11.316 0.535 -5.182 1.00 95.94 186 LEU A CA 1
ATOM 1387 C C . LEU A 1 186 ? 10.525 1.575 -4.403 1.00 95.94 186 LEU A C 1
ATOM 1389 O O . LEU A 1 186 ? 9.854 1.252 -3.429 1.00 95.94 186 LEU A O 1
ATOM 1393 N N . ARG A 1 187 ? 10.578 2.822 -4.847 1.00 94.75 187 ARG A N 1
ATOM 1394 C CA . ARG A 1 187 ? 9.810 3.913 -4.265 1.00 94.75 187 ARG A CA 1
ATOM 1395 C C . ARG A 1 187 ? 8.757 4.380 -5.255 1.00 94.75 187 ARG A C 1
ATOM 1397 O O . ARG A 1 187 ? 9.100 4.747 -6.376 1.00 94.75 187 ARG A O 1
ATOM 1404 N N . LEU A 1 188 ? 7.504 4.386 -4.816 1.00 94.50 188 LEU A N 1
ATOM 1405 C CA . LEU A 1 188 ? 6.329 4.790 -5.582 1.00 94.50 188 LEU A CA 1
ATOM 1406 C C . LEU A 1 188 ? 5.745 6.063 -4.971 1.00 94.50 188 LEU A C 1
ATOM 1408 O O . LEU A 1 188 ? 5.349 6.065 -3.810 1.00 94.50 188 LEU A O 1
ATOM 1412 N N . VAL A 1 189 ? 5.687 7.138 -5.746 1.00 93.19 189 VAL A N 1
ATOM 1413 C CA . VAL A 1 189 ? 5.072 8.417 -5.371 1.00 93.19 189 VAL A CA 1
ATOM 1414 C C . VAL A 1 189 ? 3.734 8.514 -6.081 1.00 93.19 189 VAL A C 1
ATOM 1416 O O . VAL A 1 189 ? 3.733 8.498 -7.312 1.00 93.19 189 VAL A O 1
ATOM 1419 N N . PRO A 1 190 ? 2.602 8.593 -5.366 1.00 90.50 190 PRO A N 1
ATOM 1420 C CA . PRO A 1 190 ? 1.300 8.659 -6.015 1.00 90.50 190 PRO A CA 1
ATOM 1421 C C . PRO A 1 190 ? 1.176 9.928 -6.859 1.00 90.50 190 PRO A C 1
ATOM 1423 O O . PRO A 1 190 ? 1.510 11.029 -6.421 1.00 90.50 190 PRO A O 1
ATOM 1426 N N . ASP A 1 191 ? 0.659 9.778 -8.074 1.00 88.38 191 ASP A N 1
ATOM 1427 C CA . ASP A 1 191 ? 0.345 10.901 -8.943 1.00 88.38 191 ASP A CA 1
ATOM 1428 C C . ASP A 1 191 ? -1.106 11.351 -8.734 1.00 88.38 191 ASP A C 1
ATOM 1430 O O . ASP A 1 191 ? -2.052 10.852 -9.350 1.00 88.38 191 ASP A O 1
ATOM 1434 N N . PHE A 1 192 ? -1.283 12.360 -7.883 1.00 82.19 192 PHE A N 1
ATOM 1435 C CA . PHE A 1 192 ? -2.593 12.960 -7.638 1.00 82.19 192 PHE A CA 1
ATOM 1436 C C . PHE A 1 192 ? -3.116 13.796 -8.815 1.00 82.19 192 PHE A C 1
ATOM 1438 O O . PHE A 1 192 ? -4.281 14.186 -8.806 1.00 82.19 192 PHE A O 1
ATOM 1445 N N . SER A 1 193 ? -2.315 14.073 -9.851 1.00 73.88 193 SER A N 1
ATOM 1446 C CA . SER A 1 193 ? -2.764 14.891 -10.986 1.00 73.88 193 SER A CA 1
ATOM 1447 C C . SER A 1 193 ? -3.825 14.196 -11.847 1.00 73.88 193 SER A C 1
ATOM 1449 O O . SER A 1 193 ? -4.646 14.869 -12.475 1.00 73.88 193 SER A O 1
ATOM 1451 N N . ALA A 1 194 ? -3.856 12.859 -11.828 1.00 61.75 194 ALA A N 1
ATOM 1452 C CA . ALA A 1 194 ? -4.880 12.055 -12.492 1.00 61.75 194 ALA A CA 1
ATOM 1453 C C . ALA A 1 194 ? -6.232 12.069 -11.747 1.00 61.75 194 ALA A C 1
ATOM 1455 O O . ALA A 1 194 ? -7.278 11.783 -12.339 1.00 61.75 194 ALA A O 1
ATOM 1456 N N . LEU A 1 195 ? -6.237 12.449 -10.465 1.00 65.12 195 LEU A N 1
ATOM 1457 C CA . LEU A 1 195 ? -7.422 12.492 -9.613 1.00 65.12 195 LEU A CA 1
ATOM 1458 C C . LEU A 1 195 ? -8.273 13.725 -9.948 1.00 65.12 195 LEU A C 1
ATOM 1460 O O . LEU A 1 195 ? -8.202 14.776 -9.314 1.00 65.12 195 LEU A O 1
ATOM 1464 N N . THR A 1 196 ? -9.103 13.601 -10.984 1.00 53.81 196 THR A N 1
ATOM 1465 C CA . THR A 1 196 ? -10.006 14.667 -11.434 1.00 53.81 196 THR A CA 1
ATOM 1466 C C . THR A 1 196 ? -11.432 14.411 -10.930 1.00 53.81 196 THR A C 1
ATOM 1468 O O . THR A 1 196 ? -12.105 13.475 -11.348 1.00 53.81 196 THR A O 1
ATOM 1471 N N . GLY A 1 197 ? -11.917 15.234 -9.992 1.00 57.69 197 GLY A N 1
ATOM 1472 C CA . GLY A 1 197 ? -13.270 15.106 -9.433 1.00 57.69 197 GLY A CA 1
ATOM 1473 C C . GLY A 1 197 ? -13.624 16.204 -8.425 1.00 57.69 197 GLY A C 1
ATOM 1474 O O . GLY A 1 197 ? -12.744 16.762 -7.770 1.00 57.69 197 GLY A O 1
ATOM 1475 N N . GLU A 1 198 ? -14.915 16.536 -8.294 1.00 52.47 198 GLU A N 1
ATOM 1476 C CA . GLU A 1 198 ? -15.394 17.462 -7.253 1.00 52.47 198 GLU A CA 1
ATOM 1477 C C . GLU A 1 198 ? -15.034 16.898 -5.862 1.00 52.47 198 GLU A C 1
ATOM 1479 O O . GLU A 1 198 ? -15.434 15.788 -5.524 1.00 52.47 198 GLU A O 1
ATOM 1484 N N . GLY A 1 199 ? -14.263 17.645 -5.062 1.00 56.91 199 GLY A N 1
ATOM 1485 C CA . GLY A 1 199 ? -13.759 17.202 -3.750 1.00 56.91 199 GLY A CA 1
ATOM 1486 C C . GLY A 1 199 ? -12.305 16.708 -3.731 1.00 56.91 199 GLY A C 1
ATOM 1487 O O . GLY A 1 199 ? -11.746 16.563 -2.648 1.00 56.91 199 GLY A O 1
ATOM 1488 N N . MET A 1 200 ? -11.666 16.539 -4.896 1.00 65.44 200 MET A N 1
ATOM 1489 C CA . MET A 1 200 ? -10.240 16.179 -5.019 1.00 65.44 200 MET A CA 1
ATOM 1490 C C . MET A 1 200 ? -9.302 17.396 -4.946 1.00 65.44 200 MET A C 1
ATOM 1492 O O . MET A 1 200 ? -8.086 17.241 -4.938 1.00 65.44 200 MET A O 1
ATOM 1496 N N . GLU A 1 201 ? -9.847 18.617 -4.867 1.00 68.19 201 GLU A N 1
ATOM 1497 C CA . GLU A 1 201 ? -9.066 19.864 -4.786 1.00 68.19 201 GLU A CA 1
ATOM 1498 C C . GLU A 1 201 ? -8.122 19.883 -3.574 1.00 68.19 201 GLU A C 1
ATOM 1500 O O . GLU A 1 201 ? -7.043 20.457 -3.661 1.00 68.19 201 GLU A O 1
ATOM 1505 N N . MET A 1 202 ? -8.489 19.200 -2.480 1.00 67.88 202 MET A N 1
ATOM 1506 C CA . MET A 1 202 ? -7.629 19.071 -1.298 1.00 67.88 202 MET A CA 1
ATOM 1507 C C . MET A 1 202 ? -6.371 18.240 -1.575 1.00 67.88 202 MET A C 1
ATOM 1509 O O . MET A 1 202 ? -5.329 18.526 -0.999 1.00 67.88 202 MET A O 1
ATOM 1513 N N . LEU A 1 203 ? -6.437 17.249 -2.474 1.00 70.88 203 LEU A N 1
ATOM 1514 C CA . LEU A 1 203 ? -5.281 16.416 -2.826 1.00 70.88 203 LEU A CA 1
ATOM 1515 C C . LEU A 1 203 ? -4.261 17.184 -3.675 1.00 70.88 203 LEU A C 1
ATOM 1517 O O . LEU A 1 203 ? -3.075 16.885 -3.621 1.00 70.88 203 LEU A O 1
ATOM 1521 N N . ALA A 1 204 ? -4.701 18.212 -4.409 1.00 70.44 204 ALA A N 1
ATOM 1522 C CA . ALA A 1 204 ? -3.811 19.077 -5.183 1.00 70.44 204 ALA A CA 1
ATOM 1523 C C . ALA A 1 204 ? -2.940 19.999 -4.306 1.00 70.44 204 ALA A C 1
ATOM 1525 O O . ALA A 1 204 ? -1.963 20.562 -4.799 1.00 70.44 204 ALA A O 1
ATOM 1526 N N . GLU A 1 205 ? -3.296 20.180 -3.029 1.00 75.62 205 GLU A N 1
ATOM 1527 C CA . GLU A 1 205 ? -2.513 20.951 -2.053 1.00 75.62 205 GLU A CA 1
ATOM 1528 C C . GLU A 1 205 ? -1.531 20.079 -1.253 1.00 75.62 205 GLU A C 1
ATOM 1530 O O . GLU A 1 205 ? -0.688 20.620 -0.535 1.00 75.62 205 GLU A O 1
ATOM 1535 N N . LEU A 1 206 ? -1.631 18.751 -1.369 1.00 82.31 206 LEU A N 1
ATOM 1536 C CA . LEU A 1 206 ? -0.741 17.810 -0.697 1.00 82.31 206 LEU A CA 1
ATOM 1537 C C . LEU A 1 206 ? 0.581 17.671 -1.453 1.00 82.31 206 LEU A C 1
ATOM 1539 O O . LEU A 1 206 ? 0.614 17.700 -2.683 1.00 82.31 206 LEU A O 1
ATOM 1543 N N . ASP A 1 207 ? 1.668 17.480 -0.709 1.00 86.69 207 ASP A N 1
ATOM 1544 C CA . ASP A 1 207 ? 2.945 17.077 -1.288 1.00 86.69 207 ASP A CA 1
ATOM 1545 C C . ASP A 1 207 ? 2.940 15.549 -1.482 1.00 86.69 207 ASP A C 1
ATOM 1547 O O . ASP A 1 207 ? 2.952 14.817 -0.489 1.00 86.69 207 ASP A O 1
ATOM 1551 N N . PRO A 1 208 ? 2.893 15.027 -2.724 1.00 86.94 208 PRO A N 1
ATOM 1552 C CA . PRO A 1 208 ? 2.812 13.586 -2.964 1.00 86.94 208 PRO A CA 1
ATOM 1553 C C . PRO A 1 208 ? 4.037 12.827 -2.438 1.00 86.94 208 PRO A C 1
ATOM 1555 O O . PRO A 1 208 ? 3.935 11.640 -2.129 1.00 86.94 208 PRO A O 1
ATOM 1558 N N . GLU A 1 209 ? 5.180 13.499 -2.266 1.00 88.62 209 GLU A N 1
ATOM 1559 C CA . GLU A 1 209 ? 6.393 12.896 -1.708 1.00 88.62 209 GLU A CA 1
ATOM 1560 C C . GLU A 1 209 ? 6.217 12.432 -0.254 1.00 88.62 209 GLU A C 1
A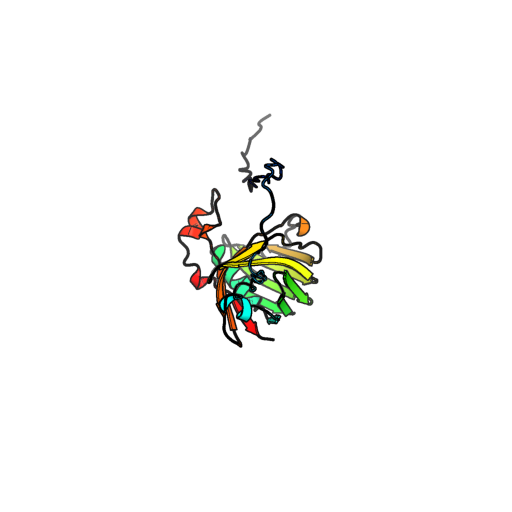TOM 1562 O O . GLU A 1 209 ? 6.883 11.480 0.163 1.00 88.62 209 GLU A O 1
ATOM 1567 N N . GLU A 1 210 ? 5.311 13.060 0.505 1.00 86.19 210 GLU A N 1
ATOM 1568 C CA . GLU A 1 210 ? 4.967 12.653 1.875 1.00 86.19 210 GLU A CA 1
ATOM 1569 C C . GLU A 1 210 ? 4.154 11.347 1.917 1.00 86.19 210 GLU A C 1
ATOM 1571 O O . GLU A 1 210 ? 4.078 10.706 2.963 1.00 86.19 210 GLU A O 1
ATOM 1576 N N . TYR A 1 211 ? 3.592 10.926 0.779 1.00 87.56 211 TYR A N 1
ATOM 1577 C CA . TYR A 1 211 ? 2.745 9.735 0.635 1.00 87.56 211 TYR A CA 1
ATOM 1578 C C . TYR A 1 211 ? 3.415 8.626 -0.172 1.00 87.56 211 TYR A C 1
ATOM 1580 O O . TYR A 1 211 ? 2.758 7.691 -0.637 1.00 87.56 211 TYR A O 1
ATOM 1588 N N . ALA A 1 212 ? 4.725 8.734 -0.372 1.00 90.62 212 ALA A N 1
ATOM 1589 C CA . ALA A 1 212 ? 5.452 7.733 -1.113 1.00 90.62 212 ALA A CA 1
ATOM 1590 C C . ALA A 1 212 ? 5.493 6.403 -0.363 1.00 90.62 212 ALA A C 1
ATOM 1592 O O . ALA A 1 212 ? 5.804 6.341 0.824 1.00 90.62 212 ALA A O 1
ATOM 1593 N N . THR A 1 213 ? 5.245 5.327 -1.096 1.00 91.81 213 THR A N 1
ATOM 1594 C CA . THR A 1 213 ? 5.394 3.964 -0.600 1.00 91.81 213 THR A CA 1
ATOM 1595 C C . THR A 1 213 ? 6.777 3.451 -0.968 1.00 91.81 213 THR A C 1
ATOM 1597 O O . THR A 1 213 ? 7.195 3.556 -2.122 1.00 91.81 213 THR A O 1
ATOM 1600 N N . VAL A 1 214 ? 7.489 2.891 0.006 1.00 93.50 214 VAL A N 1
ATOM 1601 C CA . VAL A 1 214 ? 8.778 2.232 -0.212 1.00 93.50 214 VAL A CA 1
ATOM 1602 C C . VAL A 1 214 ? 8.569 0.728 -0.108 1.00 93.50 214 VAL A C 1
ATOM 1604 O O . VAL A 1 214 ? 8.003 0.235 0.863 1.00 93.50 214 VAL A O 1
ATOM 1607 N N . LEU A 1 215 ? 9.018 0.003 -1.122 1.00 96.06 215 LEU A N 1
ATOM 1608 C CA . LEU A 1 215 ? 8.999 -1.446 -1.183 1.00 96.06 215 LEU A CA 1
ATOM 1609 C C . LEU A 1 215 ? 10.427 -1.971 -1.210 1.00 96.06 215 LEU A C 1
ATOM 1611 O O . LEU A 1 215 ? 11.325 -1.366 -1.802 1.00 96.06 215 LEU A O 1
ATOM 1615 N N . THR A 1 216 ? 10.625 -3.133 -0.598 1.00 96.88 216 THR A N 1
ATOM 1616 C CA . THR A 1 216 ? 11.938 -3.782 -0.538 1.00 96.88 216 THR A CA 1
ATOM 1617 C C . THR A 1 216 ? 11.978 -5.005 -1.428 1.00 96.88 216 THR A C 1
ATOM 1619 O O . THR A 1 216 ? 10.998 -5.736 -1.541 1.00 96.88 216 THR A O 1
ATOM 1622 N N . ARG A 1 217 ? 13.108 -5.219 -2.095 1.00 96.31 217 ARG A N 1
ATOM 1623 C CA . ARG A 1 217 ? 13.281 -6.366 -2.982 1.00 96.31 217 ARG A CA 1
ATOM 1624 C C . ARG A 1 217 ? 13.299 -7.669 -2.181 1.00 96.31 217 ARG A C 1
ATOM 1626 O O . ARG A 1 217 ? 13.994 -7.740 -1.165 1.00 96.31 217 ARG A O 1
ATOM 1633 N N . ARG A 1 218 ? 12.593 -8.684 -2.682 1.00 91.25 218 ARG A N 1
ATOM 1634 C CA . ARG A 1 218 ? 12.570 -10.036 -2.109 1.00 91.25 218 ARG A CA 1
ATOM 1635 C C . ARG A 1 218 ? 13.698 -10.933 -2.629 1.00 91.25 218 ARG A C 1
ATOM 1637 O O . ARG A 1 218 ? 14.119 -10.760 -3.798 1.00 91.25 218 ARG A O 1
#

Secondary structure (DSSP, 8-state):
------------------------------------------PPPPPP--HHHHHH-EEEEE-HHHHHHHHHHHTT--S-EEEEEEEEEEEEETTEEEEEEEEEEEEEEEEETTEEEEEEEEEEEEEEEEEEEETTEEEEEEEE-TTEEEEEEEEETTEEE-PPPP-GGG----EEEEEEE-SSEEEEEE-GGG--STTGGGGGGS-GGGG-EEEEE-

Radius of gyration: 24.14 Å; chains: 1; bounding box: 66×35×85 Å

Sequence (218 aa):
MRRSRSRLLALPLGLALVAGLAACGEDETEATPTPGADEATASPEPEPVDDAAACLEGEWDLDVTDQLAAQQALMGVTDAEVQVDGSATLTFTDGTVVRTLDEVESQVSFTFMDEQMEVWSRQDGTATGSYTVTGDRLDIVDTDQQGLTLEQRTLINGEEFEIPDVDLGDLSTDEAYTFTCSDSELRLVPDFSALTGEGMEMLAELDPEEYATVLTRR